Protein AF-B7PJ18-F1 (afdb_monomer_lite)

pLDDT: mean 77.32, std 16.15, range [34.56, 95.38]

Foldseek 3Di:
DVVLLQVLLAEELVVSLVVCLVVLVVVLVVVQVVQLVVLVVVVVDDPDDDDDDDVVVVVVVVVSSGGPDPQLSVQSSVLSSVLSSQSSVLSLQLWCNSYPVSVVVLVVCCVVCVPDDRPDRVNSNVVSVVVSVVSNVVSVVVSVVSNVVSVVCSVPDDDDCPDPVNVVVVVVVCQQVDFPDPVDPPPGHRNDDPVNCVVPDPVVVVVVVVVVVVVVVVCVVVVVVVVVPDDD

Organism: Ixodes scapularis (NCBI:txid6945)

Sequence (232 aa):
MLVAMAMSMWIPNTTATAIMTPIVLGVVDQMQESAIVVCRNGIQHPEVVSITANELDMSIRRDSLRGFPEEVVVGIKKVLLLAVAYATNIGGTGTMIGSGPNLILKGVFERQFPDARELTFTSWMLYNVPPMLLCVLLGWLYIQSLLLSVVASSFFLGSSVVGPSVPLLAAVILLFGIPKDPANLRESPSILTWDDVTFRMRWGVVLLISAGVAMADASEVWRLDIALFCPL

Secondary structure (DSSP, 8-state):
-HHHHHHHTTS-HHHHHHHHHHHHHHHHHHHHHHHHHHHHHHTT--SS------HHHHHHHHHHT--S-HHHHHHHHHHHHHHHHHHHHHHHHHSSSS-HHHHHHHHHHHHH-TTSPP--HHHHHHHHHHHHHHHHHHHHHHHHHHHHHHHHHHHH--S----THHHHHHHHHHHHHSBS-TT-TTTPPBSS-HHHHHHHS-HHHHHHHHHHHHHHHHHHHTTHHHHTT---

InterPro domains:
  IPR004680 Citrate transporter-like domain [PF03600] (1-218)

Radius of gyration: 25.84 Å; chains: 1; bounding box: 63×69×69 Å

Structure (mmCIF, N/CA/C/O backbone):
data_AF-B7PJ18-F1
#
_entry.id   AF-B7PJ18-F1
#
loop_
_atom_site.group_PDB
_atom_site.id
_atom_site.type_symbol
_atom_site.label_atom_id
_atom_site.label_alt_id
_atom_site.label_comp_id
_atom_site.label_asym_id
_atom_site.label_entity_id
_atom_site.label_seq_id
_atom_site.pdbx_PDB_ins_code
_atom_site.Cartn_x
_atom_site.Cartn_y
_atom_site.Cartn_z
_atom_site.occupancy
_atom_site.B_iso_or_equiv
_atom_site.auth_seq_id
_atom_site.auth_comp_id
_atom_site.auth_asym_id
_atom_site.auth_atom_id
_atom_site.pdbx_PDB_model_num
ATOM 1 N N . MET A 1 1 ? -7.265 6.072 -2.678 1.00 90.12 1 MET A N 1
ATOM 2 C CA . MET A 1 1 ? -6.305 5.184 -3.381 1.00 90.12 1 MET A CA 1
ATOM 3 C C . MET A 1 1 ? -5.909 5.704 -4.760 1.00 90.12 1 MET A C 1
ATOM 5 O O . MET A 1 1 ? -4.719 5.845 -4.986 1.00 90.12 1 MET A O 1
ATOM 9 N N . LEU A 1 2 ? -6.849 6.047 -5.653 1.00 92.81 2 LEU A N 1
ATOM 10 C CA . LEU A 1 2 ? -6.525 6.520 -7.015 1.00 92.81 2 LEU A CA 1
ATOM 11 C C . LEU A 1 2 ? -5.529 7.692 -7.052 1.00 92.81 2 LEU A C 1
ATOM 13 O O . LEU A 1 2 ? -4.556 7.642 -7.794 1.00 92.81 2 LEU A O 1
ATOM 17 N N . VAL A 1 3 ? -5.730 8.706 -6.205 1.00 92.94 3 VAL A N 1
ATOM 18 C CA . VAL A 1 3 ? -4.831 9.872 -6.128 1.00 92.94 3 VAL A CA 1
ATOM 19 C C . VAL A 1 3 ? -3.420 9.469 -5.681 1.00 92.94 3 VAL A C 1
ATOM 21 O O . VAL A 1 3 ? -2.440 9.887 -6.285 1.00 92.94 3 VAL A O 1
ATOM 24 N N . ALA A 1 4 ? -3.306 8.609 -4.663 1.00 94.38 4 ALA A N 1
ATOM 25 C CA . ALA A 1 4 ? -2.020 8.116 -4.169 1.00 94.38 4 ALA A CA 1
ATOM 26 C C . ALA A 1 4 ? -1.268 7.297 -5.234 1.00 94.38 4 ALA A C 1
ATOM 28 O O . ALA A 1 4 ? -0.072 7.496 -5.423 1.00 94.38 4 ALA A O 1
ATOM 29 N N . MET A 1 5 ? -1.977 6.444 -5.983 1.00 95.19 5 MET A N 1
ATOM 30 C CA . MET A 1 5 ? -1.416 5.717 -7.126 1.00 95.19 5 MET A CA 1
ATOM 31 C C . MET A 1 5 ? -0.916 6.680 -8.210 1.00 95.19 5 MET A C 1
ATOM 33 O O . MET A 1 5 ? 0.225 6.562 -8.646 1.00 95.19 5 MET A O 1
ATOM 37 N N . ALA A 1 6 ? -1.743 7.647 -8.620 1.00 93.69 6 ALA A N 1
ATOM 38 C CA . ALA A 1 6 ? -1.395 8.595 -9.677 1.00 93.69 6 ALA A CA 1
ATOM 39 C C . ALA A 1 6 ? -0.186 9.467 -9.303 1.00 93.69 6 ALA A C 1
ATOM 41 O O . ALA A 1 6 ? 0.680 9.697 -10.139 1.00 93.69 6 ALA A O 1
ATOM 42 N N . MET A 1 7 ? -0.082 9.903 -8.044 1.00 92.94 7 MET A N 1
ATOM 43 C CA . MET A 1 7 ? 1.087 10.648 -7.559 1.00 92.94 7 MET A CA 1
ATOM 44 C C . MET A 1 7 ? 2.357 9.788 -7.576 1.00 92.94 7 MET A C 1
ATOM 46 O O . MET A 1 7 ? 3.413 10.252 -8.005 1.00 92.94 7 MET A O 1
ATOM 50 N N . SER A 1 8 ? 2.251 8.518 -7.178 1.00 94.88 8 SER A N 1
ATOM 51 C CA . SER A 1 8 ? 3.391 7.593 -7.133 1.00 94.88 8 SER A CA 1
ATOM 52 C C . SER A 1 8 ? 3.888 7.136 -8.509 1.00 94.88 8 SER A C 1
ATOM 54 O O . SER A 1 8 ? 4.966 6.561 -8.616 1.00 94.88 8 SER A O 1
ATOM 56 N N . MET A 1 9 ? 3.142 7.414 -9.584 1.00 94.19 9 MET A N 1
ATOM 57 C CA . MET A 1 9 ? 3.639 7.232 -10.953 1.00 94.19 9 MET A CA 1
ATOM 58 C C . MET A 1 9 ? 4.741 8.237 -11.314 1.00 94.19 9 MET A C 1
ATOM 60 O O . MET A 1 9 ? 5.514 7.984 -12.232 1.00 94.19 9 MET A O 1
ATOM 64 N N . TRP A 1 10 ? 4.820 9.379 -10.634 1.00 91.94 10 TRP A N 1
ATOM 65 C CA . TRP A 1 10 ? 5.740 10.465 -11.001 1.00 91.94 10 TRP A CA 1
ATOM 66 C C . TRP A 1 10 ? 6.738 10.802 -9.899 1.00 91.94 10 TRP A C 1
ATOM 68 O O . TRP A 1 10 ? 7.731 11.481 -10.148 1.00 91.94 10 TRP A O 1
ATOM 78 N N . ILE A 1 11 ? 6.472 10.335 -8.683 1.00 93.12 11 ILE A N 1
ATOM 79 C CA . ILE A 1 11 ? 7.220 10.660 -7.476 1.00 93.12 11 ILE A CA 1
ATOM 80 C C . ILE A 1 11 ? 7.534 9.343 -6.745 1.00 93.12 11 ILE A C 1
ATOM 82 O O . ILE A 1 11 ? 6.682 8.456 -6.737 1.00 93.12 11 ILE A O 1
ATOM 86 N N . PRO A 1 12 ? 8.706 9.200 -6.095 1.00 92.44 12 PRO A N 1
ATOM 87 C CA . PRO A 1 12 ? 9.043 7.999 -5.334 1.00 92.44 12 PRO A CA 1
ATOM 88 C C . PRO A 1 12 ? 7.985 7.620 -4.286 1.00 92.44 12 PRO A C 1
ATOM 90 O O . PRO A 1 12 ? 7.480 8.487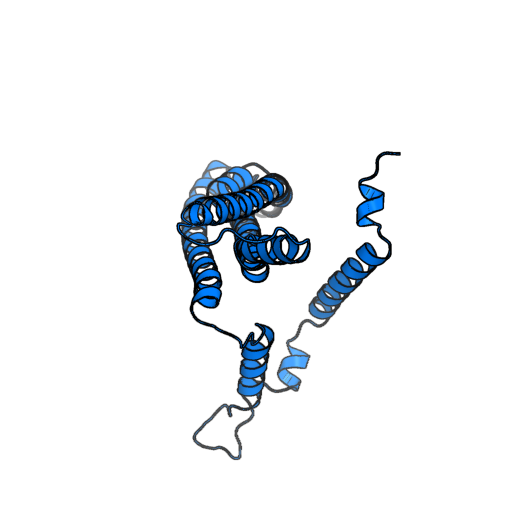 -3.566 1.00 92.44 12 PRO A O 1
ATOM 93 N N . ASN A 1 13 ? 7.722 6.317 -4.135 1.00 92.69 13 ASN A N 1
ATOM 94 C CA . ASN A 1 13 ? 6.684 5.774 -3.243 1.00 92.69 13 ASN A CA 1
ATOM 95 C C . ASN A 1 13 ? 6.751 6.318 -1.807 1.00 92.69 13 ASN A C 1
ATOM 97 O O . ASN A 1 13 ? 5.719 6.647 -1.220 1.00 92.69 13 ASN A O 1
ATOM 101 N N . THR A 1 14 ? 7.954 6.447 -1.239 1.00 91.75 14 THR A N 1
ATOM 102 C CA . THR A 1 14 ? 8.155 6.978 0.120 1.00 91.75 14 THR A CA 1
ATOM 103 C C . THR A 1 14 ? 7.688 8.429 0.229 1.00 91.75 14 THR A C 1
ATOM 105 O O . THR A 1 14 ? 6.964 8.776 1.158 1.00 91.75 14 THR A O 1
ATOM 108 N N . THR A 1 15 ? 8.030 9.263 -0.754 1.00 92.81 15 THR A N 1
ATOM 109 C CA . THR A 1 15 ? 7.628 10.674 -0.809 1.00 92.81 15 THR A CA 1
ATOM 110 C C . THR A 1 15 ? 6.127 10.811 -1.048 1.00 92.81 15 THR A C 1
ATOM 112 O O . THR A 1 15 ? 5.463 11.575 -0.351 1.00 92.81 15 THR A O 1
ATOM 115 N N . ALA A 1 16 ? 5.562 10.032 -1.978 1.00 93.38 16 ALA A N 1
ATOM 116 C CA . ALA A 1 16 ? 4.121 10.022 -2.227 1.00 93.38 16 ALA A CA 1
ATOM 117 C C . ALA A 1 16 ? 3.333 9.610 -0.971 1.00 93.38 16 ALA A C 1
ATOM 119 O O . ALA A 1 16 ? 2.312 10.215 -0.649 1.00 93.38 16 ALA A O 1
ATOM 120 N N . THR A 1 17 ? 3.838 8.625 -0.223 1.00 93.31 17 THR A N 1
ATOM 121 C CA . THR A 1 17 ? 3.237 8.185 1.044 1.00 93.31 17 THR A CA 1
ATOM 122 C C . THR A 1 17 ? 3.330 9.286 2.097 1.00 93.31 17 THR A C 1
ATOM 124 O O . THR A 1 17 ? 2.314 9.629 2.689 1.00 93.31 17 THR A O 1
ATOM 127 N N . ALA A 1 18 ? 4.501 9.907 2.275 1.00 93.62 18 ALA A N 1
ATOM 128 C CA . ALA A 1 18 ? 4.699 10.991 3.239 1.00 93.62 18 ALA A CA 1
ATOM 129 C C . ALA A 1 18 ? 3.778 12.198 2.986 1.00 93.62 18 ALA A C 1
ATOM 131 O O . ALA A 1 18 ? 3.247 12.763 3.938 1.00 93.62 18 ALA A O 1
ATOM 132 N N . ILE A 1 19 ? 3.536 12.555 1.719 1.00 95.12 19 ILE A N 1
ATOM 133 C CA . ILE A 1 19 ? 2.611 13.637 1.335 1.00 95.12 19 ILE A CA 1
ATOM 134 C C . ILE A 1 19 ? 1.151 13.260 1.630 1.00 95.12 19 ILE A C 1
ATOM 136 O O . ILE A 1 19 ? 0.354 14.108 2.029 1.00 95.12 19 ILE A O 1
ATOM 140 N N . MET A 1 20 ? 0.784 11.991 1.446 1.00 94.12 20 MET A N 1
ATOM 141 C CA . MET A 1 20 ? -0.589 11.515 1.639 1.00 94.12 20 MET A CA 1
ATOM 142 C C . MET A 1 20 ? -0.937 11.249 3.109 1.00 94.12 20 MET A C 1
ATOM 144 O O . MET A 1 20 ? -2.101 11.375 3.485 1.00 94.12 20 MET A O 1
ATOM 148 N N . THR A 1 21 ? 0.042 10.914 3.954 1.00 91.56 21 THR A N 1
ATOM 149 C CA . THR A 1 21 ? -0.158 10.657 5.389 1.00 91.56 21 THR A CA 1
ATOM 150 C C . THR A 1 21 ? -0.895 11.788 6.121 1.00 91.56 21 THR A C 1
ATOM 152 O O . THR A 1 21 ? -1.929 11.488 6.714 1.00 91.56 21 THR A O 1
ATOM 155 N N . PRO A 1 22 ? -0.469 13.069 6.084 1.00 92.44 22 PRO A N 1
ATOM 156 C CA . PRO A 1 22 ? -1.174 14.137 6.800 1.00 92.44 22 PRO A CA 1
ATOM 157 C C . PRO A 1 22 ? -2.603 14.350 6.285 1.00 92.44 22 PRO A C 1
ATOM 159 O O . PRO A 1 22 ? -3.488 14.674 7.069 1.00 92.44 22 PRO A O 1
ATOM 162 N N . ILE A 1 23 ? -2.857 14.104 4.995 1.00 92.44 23 ILE A N 1
ATOM 163 C CA . ILE A 1 23 ? -4.209 14.170 4.421 1.00 92.44 23 ILE A CA 1
ATOM 164 C C . ILE A 1 23 ? -5.089 13.073 5.026 1.00 92.44 23 ILE A C 1
ATOM 166 O O . ILE A 1 23 ? -6.218 13.339 5.425 1.00 92.44 23 ILE A O 1
ATOM 170 N N . VAL A 1 24 ? -4.571 11.846 5.135 1.00 91.75 24 VAL A N 1
ATOM 171 C CA . VAL A 1 24 ? -5.294 10.745 5.788 1.00 91.75 24 VAL A CA 1
ATOM 172 C C . VAL A 1 24 ? -5.576 11.060 7.252 1.00 91.75 24 VAL A C 1
ATOM 174 O O . VAL A 1 24 ? -6.692 10.823 7.706 1.00 91.75 24 VAL A O 1
ATOM 177 N N . LEU A 1 25 ? -4.594 11.603 7.976 1.00 88.19 25 LEU A N 1
ATOM 178 C CA . LEU A 1 25 ? -4.777 11.999 9.372 1.00 88.19 25 LEU A CA 1
ATOM 179 C C . LEU A 1 25 ? -5.877 13.058 9.502 1.00 88.19 25 LEU A C 1
ATOM 181 O O . LEU A 1 25 ? -6.813 12.851 10.264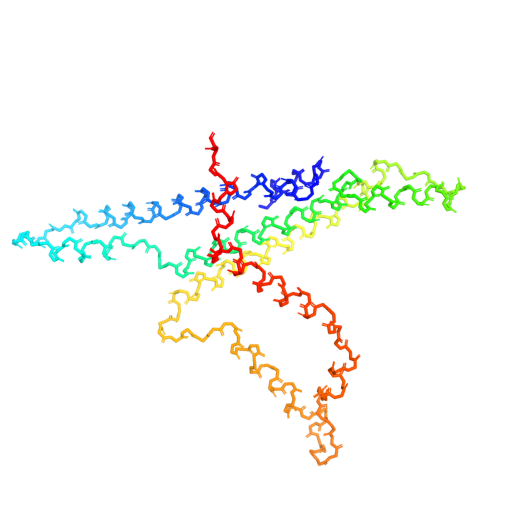 1.00 88.19 25 LEU A O 1
ATOM 185 N N . GLY A 1 26 ? -5.843 14.105 8.673 1.00 87.19 26 GLY A N 1
ATOM 186 C CA . GLY A 1 26 ? -6.880 15.138 8.673 1.00 87.19 26 GLY A CA 1
ATOM 187 C C . GLY A 1 26 ? -8.277 14.604 8.340 1.00 87.19 26 GLY A C 1
ATOM 188 O O . GLY A 1 26 ? -9.255 15.028 8.948 1.00 87.19 26 GLY A O 1
ATOM 189 N N . VAL A 1 27 ? -8.392 13.637 7.422 1.00 87.94 27 VAL A N 1
ATOM 190 C CA . VAL A 1 27 ? -9.680 12.987 7.110 1.00 87.94 27 VAL A CA 1
ATOM 191 C C . VAL A 1 27 ? -10.206 12.188 8.303 1.00 87.94 27 VAL A C 1
ATOM 193 O O . VAL A 1 27 ? -11.402 12.237 8.587 1.00 87.94 27 VAL A O 1
ATOM 196 N N . VAL A 1 28 ? -9.338 11.459 9.009 1.00 85.69 28 VAL A N 1
ATOM 197 C CA . VAL A 1 28 ? -9.727 10.709 10.215 1.00 85.69 28 VAL A CA 1
ATOM 198 C C . VAL A 1 28 ? -10.182 11.665 11.319 1.00 85.69 28 VAL A C 1
ATOM 200 O O . VAL A 1 28 ? -11.230 11.429 11.922 1.00 85.69 28 VAL A O 1
ATOM 203 N N . ASP A 1 29 ? -9.458 12.763 11.528 1.00 82.19 29 ASP A N 1
ATOM 204 C CA . ASP A 1 29 ? -9.804 13.768 12.537 1.00 82.19 29 ASP A CA 1
ATOM 205 C C . ASP A 1 29 ? -11.161 14.426 12.217 1.00 82.19 29 ASP A C 1
ATOM 207 O O . ASP A 1 29 ? -12.039 14.516 13.079 1.00 82.19 29 ASP A O 1
ATOM 211 N N . GLN A 1 30 ? -11.411 14.773 10.948 1.00 81.75 30 GLN A N 1
ATOM 212 C CA . GLN A 1 30 ? -12.705 15.307 10.499 1.00 81.75 30 GLN A CA 1
ATOM 213 C C . GLN A 1 30 ? -13.866 14.319 10.678 1.00 81.75 30 GLN A C 1
ATOM 215 O O . GLN A 1 30 ? -14.992 14.729 10.985 1.00 81.75 30 GLN A O 1
ATOM 220 N N . MET A 1 31 ? -13.623 13.017 10.493 1.00 74.81 31 MET A N 1
ATOM 221 C CA . MET A 1 31 ? -14.636 11.988 10.752 1.00 74.81 31 MET A CA 1
ATOM 222 C C . MET A 1 31 ? -15.023 11.941 12.235 1.00 74.81 31 MET A C 1
ATOM 224 O O . MET A 1 31 ? -16.204 11.760 12.546 1.00 74.81 31 MET A O 1
ATOM 228 N N . GLN A 1 32 ? -14.068 12.144 13.148 1.00 72.81 32 GLN A N 1
ATOM 229 C CA . GLN A 1 32 ? -14.356 12.215 14.583 1.00 72.81 32 GLN A CA 1
ATOM 230 C C . GLN A 1 32 ? -15.142 13.475 14.943 1.00 72.81 32 GLN A C 1
ATOM 232 O O . GLN A 1 32 ? -16.149 13.379 15.647 1.00 72.81 32 GLN A O 1
ATOM 237 N N . GLU A 1 33 ? -14.737 14.638 14.430 1.00 72.31 33 GLU A N 1
ATOM 238 C CA . GLU A 1 33 ? -15.457 15.895 14.671 1.00 72.31 33 GLU A CA 1
ATOM 239 C C . GLU A 1 33 ? -16.903 15.826 14.168 1.00 72.31 33 GLU A C 1
ATOM 241 O O . GLU A 1 33 ? -17.836 16.205 14.881 1.00 72.31 33 GLU A O 1
ATOM 246 N N . SER A 1 34 ? -17.107 15.267 12.973 1.00 66.50 34 SER A N 1
ATOM 247 C CA . SER A 1 34 ? -18.439 15.093 12.386 1.00 66.50 34 SER A CA 1
ATOM 248 C C . SER A 1 34 ? -19.322 14.173 13.234 1.00 66.50 34 SER A C 1
ATOM 250 O O . SER A 1 34 ? -20.503 14.464 13.433 1.00 66.50 34 SER A O 1
ATOM 252 N N . ALA A 1 35 ? -18.756 13.096 13.790 1.00 64.44 35 ALA A N 1
ATOM 253 C CA . ALA A 1 35 ? -19.478 12.203 14.694 1.00 64.44 35 ALA A CA 1
ATOM 254 C C . ALA A 1 35 ? -19.919 12.926 15.981 1.00 64.44 35 ALA A C 1
ATOM 256 O O . ALA A 1 35 ? -21.062 12.781 16.414 1.00 64.44 35 ALA A O 1
ATOM 257 N N . ILE A 1 36 ? -19.047 13.761 16.555 1.00 60.31 36 ILE A N 1
ATOM 258 C CA . ILE A 1 36 ? -19.340 14.530 17.774 1.00 60.31 36 ILE A CA 1
ATOM 259 C C . ILE A 1 36 ? -20.447 15.566 17.521 1.00 60.31 36 ILE A C 1
ATOM 261 O O . ILE A 1 36 ? -21.347 15.717 18.351 1.00 60.31 36 ILE A O 1
ATOM 265 N N . VAL A 1 37 ? -20.425 16.262 16.378 1.00 63.88 37 VAL A N 1
ATOM 266 C CA . VAL A 1 37 ? -21.459 17.249 16.009 1.00 63.88 37 VAL A CA 1
ATOM 267 C C . VAL A 1 37 ? -22.832 16.590 15.843 1.00 63.88 37 VAL A C 1
ATOM 269 O O . VAL A 1 37 ? -23.825 17.131 16.333 1.00 63.88 37 VAL A O 1
ATOM 272 N N . VAL A 1 38 ? -22.902 15.413 15.212 1.00 63.69 38 VAL A N 1
ATOM 273 C CA . VAL A 1 38 ? -24.159 14.657 15.068 1.00 63.69 38 VAL A CA 1
ATOM 274 C C . VAL A 1 38 ? -24.701 14.218 16.432 1.00 63.69 38 VAL A C 1
ATOM 276 O O . VAL A 1 38 ? -25.874 14.467 16.715 1.00 63.69 38 VAL A O 1
ATOM 279 N N . CYS A 1 39 ? -23.863 13.655 17.312 1.00 59.47 39 CYS A N 1
ATOM 280 C CA . CYS A 1 39 ? -24.269 13.299 18.679 1.00 59.47 39 CYS A CA 1
ATOM 281 C C . CYS A 1 39 ? -24.755 14.525 19.469 1.00 59.47 39 CYS A C 1
ATOM 283 O O . CYS A 1 39 ? -25.785 14.470 20.139 1.00 59.47 39 CYS A O 1
ATOM 285 N N . ARG A 1 40 ? -24.059 15.663 19.352 1.00 56.81 40 ARG A N 1
ATOM 286 C CA . ARG A 1 40 ? -24.429 16.917 20.025 1.00 56.81 40 ARG A CA 1
ATOM 287 C C . ARG A 1 40 ? -25.778 17.464 19.551 1.00 56.81 40 ARG A C 1
ATOM 289 O O . ARG A 1 40 ? -26.565 17.912 20.384 1.00 56.81 40 ARG A O 1
ATOM 296 N N . ASN A 1 41 ? -26.043 17.431 18.246 1.00 59.28 41 ASN A N 1
ATOM 297 C CA . ASN A 1 41 ? -27.302 17.916 17.674 1.00 59.28 41 ASN A CA 1
ATOM 298 C C . ASN A 1 41 ? -28.467 16.945 17.929 1.00 59.28 41 ASN A C 1
ATOM 300 O O . ASN A 1 41 ? -29.588 17.397 18.136 1.00 59.28 41 ASN A O 1
ATOM 304 N N . GLY A 1 42 ? -28.212 15.633 18.008 1.00 53.66 42 GLY A N 1
ATOM 305 C CA . GLY A 1 42 ? -29.215 14.636 18.406 1.00 53.66 42 GLY A CA 1
ATOM 306 C C . GLY A 1 42 ? -29.716 14.797 19.850 1.00 53.66 42 GLY A C 1
ATOM 307 O O . GLY A 1 42 ? -30.859 14.464 20.142 1.00 53.66 42 GLY A O 1
ATOM 308 N N . ILE A 1 43 ? -28.902 15.375 20.743 1.00 52.44 43 ILE A N 1
ATOM 309 C CA . ILE A 1 43 ? -29.271 15.655 22.145 1.00 52.44 43 ILE A CA 1
ATOM 310 C C . ILE A 1 43 ? -30.146 16.923 22.284 1.00 52.44 43 ILE A C 1
ATOM 312 O O . ILE A 1 43 ? -30.727 17.152 23.342 1.00 52.44 43 ILE A O 1
ATOM 316 N N . GLN A 1 44 ? -30.310 17.749 21.240 1.00 47.78 44 GLN A N 1
ATOM 317 C CA . GLN A 1 44 ? -31.150 18.960 21.310 1.00 47.78 44 GLN A CA 1
ATOM 318 C C . GLN A 1 44 ? -32.670 18.700 21.304 1.00 47.78 44 GLN A C 1
ATOM 320 O O . GLN A 1 44 ? -33.433 19.654 21.445 1.00 47.78 44 GLN A O 1
ATOM 325 N N . HIS A 1 45 ? -33.124 17.442 21.269 1.00 38.75 45 HIS A N 1
ATOM 326 C CA . HIS A 1 45 ? -34.481 17.082 21.693 1.00 38.75 45 HIS A CA 1
ATOM 327 C C . HIS A 1 45 ? -34.502 16.527 23.132 1.00 38.75 45 HIS A C 1
ATOM 329 O O . HIS A 1 45 ? -34.480 15.310 23.312 1.00 38.75 45 HIS A O 1
ATOM 335 N N . PRO A 1 46 ? -34.627 17.385 24.162 1.00 38.88 46 PRO A N 1
ATOM 336 C CA . PRO A 1 46 ? -35.202 16.973 25.429 1.00 38.88 46 PRO A CA 1
ATOM 337 C C . PRO A 1 46 ? -36.389 17.885 25.763 1.00 38.88 46 PRO A C 1
ATOM 339 O O . PRO A 1 46 ? -36.236 18.970 26.323 1.00 38.88 46 PRO A O 1
ATOM 342 N N . GLU A 1 47 ? -37.600 17.422 25.465 1.00 34.56 47 GLU A N 1
ATOM 343 C CA . GLU A 1 47 ? -38.665 17.621 26.441 1.00 34.56 47 GLU A CA 1
ATOM 344 C C . GLU A 1 47 ? -38.331 16.647 27.583 1.00 34.56 47 GLU A C 1
ATOM 346 O O . GLU A 1 47 ? -38.109 15.465 27.335 1.00 34.56 47 GLU A O 1
ATOM 351 N N . VAL A 1 48 ? -38.251 17.156 28.816 1.00 43.03 48 VAL A N 1
ATOM 352 C CA . VAL A 1 48 ? -37.887 16.438 30.055 1.00 43.03 48 VAL A CA 1
ATOM 353 C C . VAL A 1 48 ? -36.372 16.279 30.297 1.00 43.03 48 VAL A C 1
ATOM 355 O O . VAL A 1 48 ? -35.729 15.341 29.852 1.00 43.03 48 VAL A O 1
ATOM 358 N N . VAL A 1 49 ? -35.783 17.238 31.016 1.00 37.00 49 VAL A N 1
ATOM 359 C CA . VAL A 1 49 ? -35.213 17.099 32.378 1.00 37.00 49 VAL A CA 1
ATOM 360 C C . VAL A 1 49 ? -34.470 18.409 32.666 1.00 37.00 49 VAL A C 1
ATOM 362 O O . VAL A 1 49 ? -33.282 18.584 32.412 1.00 37.00 49 VAL A O 1
ATOM 365 N N . SER A 1 50 ? -35.208 19.373 33.205 1.00 42.09 50 SER A N 1
ATOM 366 C CA . SER A 1 50 ? -34.650 20.317 34.166 1.00 42.09 50 SER A CA 1
ATOM 367 C C . SER A 1 50 ? -34.368 19.544 35.453 1.00 42.09 50 SER A C 1
ATOM 369 O O . SER A 1 50 ? -35.290 18.878 35.917 1.00 42.09 50 SER A O 1
ATOM 371 N N . ILE A 1 51 ? -33.153 19.630 36.010 1.00 42.16 51 ILE A N 1
ATOM 372 C CA . ILE A 1 51 ? -32.832 19.768 37.451 1.00 42.16 51 ILE A CA 1
ATOM 373 C C . ILE A 1 51 ? -31.317 19.524 37.663 1.00 42.16 51 ILE A C 1
ATOM 375 O O . ILE A 1 51 ? -30.777 18.487 37.302 1.00 42.16 51 ILE A O 1
ATOM 379 N N . THR A 1 52 ? -30.670 20.522 38.283 1.00 36.56 52 THR A N 1
ATOM 380 C CA . THR A 1 52 ? -29.327 20.551 38.911 1.00 36.56 52 THR A CA 1
ATOM 381 C C . THR A 1 52 ? -28.095 20.268 38.045 1.00 36.56 52 THR A C 1
ATOM 383 O O . THR A 1 52 ? -27.682 19.131 37.849 1.00 36.56 52 THR A O 1
ATOM 386 N N . ALA A 1 53 ? -27.423 21.351 37.646 1.00 43.34 53 ALA A N 1
ATOM 387 C CA . ALA A 1 53 ? -26.043 21.330 37.179 1.00 43.34 53 ALA A CA 1
ATOM 388 C C . ALA A 1 53 ? -25.102 20.922 38.327 1.00 43.34 53 ALA A C 1
ATOM 390 O O . ALA A 1 53 ? -24.935 21.671 39.287 1.00 43.34 53 ALA A O 1
ATOM 391 N N . ASN A 1 54 ? -24.484 19.748 38.208 1.00 44.50 54 ASN A N 1
ATOM 392 C CA . ASN A 1 54 ? -23.364 19.310 39.038 1.00 44.50 54 ASN A CA 1
ATOM 393 C C . ASN A 1 54 ? -22.187 18.948 38.117 1.00 44.50 54 ASN A C 1
ATOM 395 O O . ASN A 1 54 ? -22.406 18.481 37.001 1.00 44.50 54 ASN A O 1
ATOM 399 N N . GLU A 1 55 ? -20.942 19.116 38.573 1.00 47.53 55 GLU A N 1
ATOM 400 C CA . GLU A 1 55 ? -19.715 18.765 37.820 1.00 47.53 55 GLU A CA 1
ATOM 401 C C . GLU A 1 55 ? -19.711 17.308 37.311 1.00 47.53 55 GLU A C 1
ATOM 403 O O . GLU A 1 55 ? -19.116 17.002 36.275 1.00 47.53 55 GLU A O 1
ATOM 408 N N . LEU A 1 56 ? -20.449 16.429 37.997 1.00 49.81 56 LEU A N 1
ATOM 409 C CA . LEU A 1 56 ? -20.693 15.035 37.625 1.00 49.81 56 LEU A CA 1
ATOM 410 C C . LEU A 1 56 ? -21.481 14.885 36.308 1.00 49.81 56 LEU A C 1
ATOM 412 O O . LEU A 1 56 ? -21.246 13.953 35.547 1.00 49.81 56 LEU A O 1
ATOM 416 N N . ASP A 1 57 ?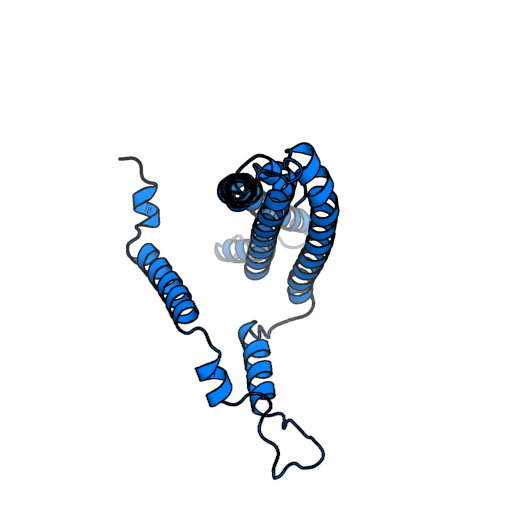 -22.386 15.816 36.002 1.00 48.50 57 ASP A N 1
ATOM 417 C CA . ASP A 1 57 ? -23.153 15.812 34.750 1.00 48.50 57 ASP A CA 1
ATOM 418 C C . ASP A 1 57 ? -22.262 16.216 33.560 1.00 48.50 57 ASP A C 1
ATOM 420 O O . ASP A 1 57 ? -22.476 15.808 32.419 1.00 48.50 57 ASP A O 1
ATOM 424 N N . MET A 1 58 ? -21.177 16.955 33.825 1.00 50.25 58 MET A N 1
ATOM 425 C CA . MET A 1 58 ? -20.213 17.362 32.805 1.00 50.25 58 MET A CA 1
ATOM 426 C C . MET A 1 58 ? -19.236 16.242 32.427 1.00 50.25 58 MET A C 1
ATOM 428 O O . MET A 1 58 ? -18.839 16.178 31.265 1.00 50.25 58 MET A O 1
ATOM 432 N N . SER A 1 59 ? -18.860 15.346 33.349 1.00 47.66 59 SER A N 1
ATOM 433 C CA . SER A 1 59 ? -18.090 14.135 33.010 1.00 47.66 59 SER A CA 1
ATOM 434 C C . SER A 1 59 ? -18.951 13.105 32.274 1.00 47.66 59 SER A C 1
ATOM 436 O O . SER A 1 59 ? -18.500 12.568 31.265 1.00 47.66 59 SER A O 1
ATOM 438 N N . ILE A 1 60 ? -20.209 12.916 32.691 1.00 51.12 60 ILE A N 1
ATOM 439 C CA . ILE A 1 60 ? -21.177 12.032 32.016 1.00 51.12 60 ILE A CA 1
ATOM 440 C C . ILE A 1 60 ? -21.485 12.544 30.603 1.00 51.12 60 ILE A C 1
ATOM 442 O O . ILE A 1 60 ? -21.427 11.786 29.638 1.00 51.12 60 ILE A O 1
ATOM 446 N N . ARG A 1 61 ? -21.722 13.851 30.433 1.00 48.47 61 ARG A N 1
ATOM 447 C CA . ARG A 1 61 ? -21.933 14.460 29.111 1.00 48.47 61 ARG A CA 1
ATOM 448 C C . ARG A 1 61 ? -20.681 14.383 28.225 1.00 48.47 61 ARG A C 1
ATOM 450 O O . ARG A 1 61 ? -20.824 14.285 27.011 1.00 48.47 61 ARG A O 1
ATOM 457 N N . ARG A 1 62 ? -19.473 14.385 28.806 1.00 48.88 62 ARG A N 1
ATOM 458 C CA . ARG A 1 62 ? -18.196 14.187 28.089 1.00 48.88 62 ARG A CA 1
ATOM 459 C C . ARG A 1 62 ? -18.019 12.741 27.617 1.00 48.88 62 ARG A C 1
ATOM 461 O O . ARG A 1 62 ? -17.489 12.547 26.530 1.00 48.88 62 ARG A O 1
ATOM 468 N N . ASP A 1 63 ? -18.510 11.760 28.376 1.00 47.12 63 ASP A N 1
ATOM 469 C CA . ASP A 1 63 ? -18.547 10.349 27.968 1.00 47.12 63 ASP A CA 1
ATOM 470 C C . ASP A 1 63 ? -19.623 10.069 26.906 1.00 47.12 63 ASP A C 1
ATOM 472 O O . ASP A 1 63 ? -19.350 9.346 25.951 1.00 47.12 63 ASP A O 1
ATOM 476 N N . SER A 1 64 ? -20.791 10.715 26.986 1.00 47.78 64 SER A N 1
ATOM 477 C CA . SER A 1 64 ? -21.860 10.609 25.974 1.00 47.78 64 SER A CA 1
ATOM 478 C C . SER A 1 64 ? -21.577 11.383 24.675 1.00 47.78 64 SER A C 1
ATOM 480 O O . SER A 1 64 ? -22.181 11.102 23.643 1.00 47.78 64 SER A O 1
ATOM 482 N N . LEU A 1 65 ? -20.675 12.373 24.711 1.00 52.56 65 LEU A N 1
ATOM 483 C CA . LEU A 1 65 ? -20.178 13.109 23.537 1.00 52.56 65 LEU A CA 1
ATOM 484 C C . LEU A 1 65 ? -18.966 12.439 22.877 1.00 52.56 65 LEU A C 1
ATOM 486 O O . LEU A 1 65 ? -18.449 12.974 21.895 1.00 52.56 65 LEU A O 1
ATOM 490 N N . ARG A 1 66 ? -18.493 11.293 23.384 1.00 54.22 66 ARG A N 1
ATOM 491 C CA . ARG A 1 66 ? -17.479 10.513 22.669 1.00 54.22 66 ARG A CA 1
ATOM 492 C C . ARG A 1 66 ? -18.120 10.021 21.369 1.00 54.22 66 ARG A C 1
ATOM 494 O O . ARG A 1 66 ? -19.179 9.407 21.400 1.00 54.22 66 ARG A O 1
ATOM 501 N N . GLY A 1 67 ? -17.514 10.372 20.233 1.00 60.44 67 GLY A N 1
ATOM 502 C CA . GLY A 1 67 ? -17.912 9.900 18.905 1.00 60.44 67 GLY A CA 1
ATOM 503 C C . GLY A 1 67 ? -17.732 8.382 18.763 1.00 60.44 67 GLY A C 1
ATOM 504 O O . GLY A 1 67 ? -17.909 7.630 19.715 1.00 60.44 67 GLY A O 1
ATOM 505 N N . PHE A 1 68 ? -17.362 7.899 17.574 1.00 63.38 68 PHE A N 1
ATOM 506 C CA . PHE A 1 68 ? -17.026 6.479 17.392 1.00 63.38 68 PHE A CA 1
ATOM 507 C C . PHE A 1 68 ? -16.074 5.972 18.496 1.00 63.38 68 PHE A C 1
ATOM 509 O O . PHE A 1 68 ? -15.169 6.717 18.889 1.00 63.38 68 PHE A O 1
ATOM 516 N N . PRO A 1 69 ? -16.241 4.726 18.987 1.00 69.94 69 PRO A N 1
ATOM 517 C CA . PRO A 1 69 ? -15.330 4.158 19.975 1.00 69.94 69 PRO A CA 1
ATOM 518 C C . PRO A 1 69 ?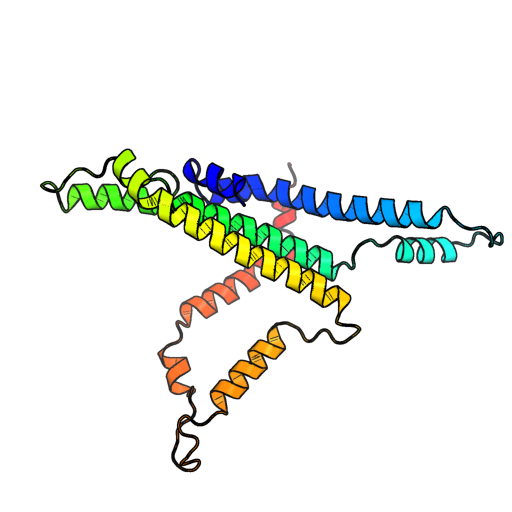 -13.888 4.238 19.464 1.00 69.94 69 PRO A C 1
ATOM 520 O O . PRO A 1 69 ? -13.624 4.023 18.278 1.00 69.94 69 PRO A O 1
ATOM 523 N N . GLU A 1 70 ? -12.955 4.561 20.359 1.00 72.94 70 GLU A N 1
ATOM 524 C CA . GLU A 1 70 ? -11.553 4.845 20.022 1.00 72.94 70 GLU A CA 1
ATOM 525 C C . GLU A 1 70 ? -10.908 3.705 19.215 1.00 72.94 70 GLU A C 1
ATOM 527 O O . GLU A 1 70 ? -10.196 3.943 18.240 1.00 72.94 70 GLU A O 1
ATOM 532 N N . GLU A 1 71 ? -11.261 2.459 19.535 1.00 74.25 71 GLU A N 1
ATOM 533 C CA . GLU A 1 71 ? -10.821 1.258 18.819 1.00 74.25 71 GLU A CA 1
ATOM 534 C C . GLU A 1 71 ? -11.206 1.265 17.329 1.00 74.25 71 GLU A C 1
ATOM 536 O O . GLU A 1 71 ? -10.405 0.877 16.473 1.00 74.25 71 GLU A O 1
ATOM 541 N N . VAL A 1 72 ? -12.405 1.755 16.998 1.00 77.94 72 VAL A N 1
ATOM 542 C CA . VAL A 1 72 ? -12.897 1.846 15.615 1.00 77.94 72 VAL A CA 1
ATOM 543 C C . VAL A 1 72 ? -12.167 2.941 14.859 1.00 77.94 72 VAL A C 1
ATOM 545 O O . VAL A 1 72 ? -11.756 2.723 13.720 1.00 77.94 72 VAL A O 1
ATOM 548 N N . VAL A 1 73 ? -11.938 4.091 15.491 1.00 80.38 73 VAL A N 1
ATOM 549 C CA . VAL A 1 73 ? -11.179 5.193 14.881 1.00 80.38 73 VAL A CA 1
ATOM 550 C C . VAL A 1 73 ? -9.750 4.749 14.579 1.00 80.38 73 VAL A C 1
ATOM 552 O O . VAL A 1 73 ? -9.254 4.947 13.468 1.00 80.38 73 VAL A O 1
ATOM 555 N N . VAL A 1 74 ? -9.100 4.081 15.535 1.00 81.56 74 VAL A N 1
ATOM 556 C CA . VAL A 1 74 ? -7.758 3.519 15.353 1.00 81.56 74 VAL A CA 1
ATOM 557 C C . VAL A 1 74 ? -7.755 2.465 14.239 1.00 81.56 74 VAL A C 1
ATOM 559 O O . VAL A 1 74 ? -6.829 2.442 13.423 1.00 81.56 74 VAL A O 1
ATOM 562 N N . GLY A 1 75 ? -8.787 1.622 14.158 1.00 83.88 75 GLY A N 1
ATOM 563 C CA . GLY A 1 75 ? -8.967 0.656 13.072 1.00 83.88 75 GLY A CA 1
ATOM 564 C C . GLY A 1 75 ? -9.087 1.320 11.697 1.00 83.88 75 GLY A C 1
ATOM 565 O O . GLY A 1 75 ? -8.347 0.966 10.777 1.00 83.88 75 GLY A O 1
ATOM 566 N N . ILE A 1 76 ? -9.949 2.330 11.565 1.00 85.62 76 ILE A N 1
ATOM 567 C CA . ILE A 1 76 ? -10.142 3.098 10.325 1.00 85.62 76 ILE A CA 1
ATOM 568 C C . ILE A 1 76 ? -8.839 3.795 9.919 1.00 85.62 76 ILE A C 1
ATOM 570 O O . ILE A 1 76 ? -8.418 3.683 8.766 1.00 85.62 76 ILE A O 1
ATOM 574 N N . LYS A 1 77 ? -8.147 4.440 10.866 1.00 88.25 77 LYS A N 1
ATOM 575 C CA . LYS A 1 77 ? -6.843 5.079 10.636 1.00 88.25 77 LYS A CA 1
ATOM 576 C C . LYS A 1 77 ? -5.820 4.089 10.083 1.00 88.25 77 LYS A C 1
ATOM 578 O O . LYS A 1 77 ? -5.177 4.376 9.073 1.00 88.25 77 LYS A O 1
ATOM 583 N N . LYS A 1 78 ? -5.694 2.908 10.699 1.00 88.81 78 LYS A N 1
ATOM 584 C CA . LYS A 1 78 ? -4.794 1.839 10.233 1.00 88.81 78 LYS A CA 1
ATOM 585 C C . LYS A 1 78 ? -5.137 1.399 8.810 1.00 88.81 78 LYS A C 1
ATOM 587 O O . LYS A 1 78 ? -4.239 1.324 7.975 1.00 88.81 78 LYS A O 1
ATOM 592 N N . VAL A 1 79 ? -6.416 1.154 8.515 1.00 91.06 79 VAL A N 1
ATOM 593 C CA . VAL A 1 79 ? -6.867 0.723 7.180 1.00 91.06 79 VAL A CA 1
ATOM 594 C C . VAL A 1 79 ? -6.606 1.799 6.123 1.00 91.06 79 VAL A C 1
ATOM 596 O O . VAL A 1 79 ? -6.119 1.473 5.044 1.00 91.06 79 VAL A O 1
ATOM 599 N N . LEU A 1 80 ? -6.861 3.077 6.418 1.00 90.69 80 LEU A N 1
ATOM 600 C CA . LEU A 1 80 ? -6.619 4.177 5.477 1.00 90.69 80 LEU A CA 1
ATOM 601 C C . LEU A 1 80 ? -5.126 4.402 5.202 1.00 90.69 80 LEU A C 1
ATOM 603 O O . LEU A 1 80 ? -4.739 4.583 4.045 1.00 90.69 80 LEU A O 1
ATOM 607 N N . LEU A 1 81 ? -4.276 4.339 6.232 1.00 92.44 81 LEU A N 1
ATOM 608 C CA . LEU A 1 81 ? -2.820 4.410 6.061 1.00 92.44 81 LEU A CA 1
ATOM 609 C C . LEU A 1 81 ? -2.297 3.217 5.249 1.00 92.44 81 LEU A C 1
ATOM 611 O O . LEU A 1 81 ? -1.479 3.392 4.344 1.00 92.44 81 LEU A O 1
ATOM 615 N N . LEU A 1 82 ? -2.828 2.018 5.505 1.00 93.19 82 LEU A N 1
ATOM 616 C CA . LEU A 1 82 ? -2.510 0.816 4.736 1.00 93.19 82 LEU A CA 1
ATOM 617 C C . LEU A 1 82 ? -2.947 0.955 3.268 1.00 93.19 82 LEU A C 1
ATOM 619 O O . LEU A 1 82 ? -2.195 0.601 2.361 1.00 93.19 82 LEU A O 1
ATOM 623 N N . ALA A 1 83 ? -4.126 1.530 3.019 1.00 94.06 83 ALA A N 1
ATOM 624 C CA . ALA A 1 83 ? -4.636 1.794 1.676 1.00 94.06 83 ALA A CA 1
ATOM 625 C C . ALA A 1 83 ? -3.721 2.735 0.882 1.00 94.06 83 ALA A C 1
ATOM 627 O O . ALA A 1 83 ? -3.486 2.512 -0.308 1.00 94.06 83 ALA A O 1
ATOM 628 N N . VAL A 1 84 ? -3.192 3.780 1.529 1.00 94.94 84 VAL A N 1
ATOM 629 C CA . VAL A 1 84 ? -2.217 4.688 0.912 1.00 94.94 84 VAL A CA 1
ATOM 630 C C . VAL A 1 84 ? -0.915 3.957 0.605 1.00 94.94 84 VAL A C 1
ATOM 632 O O . VAL A 1 84 ? -0.461 4.035 -0.534 1.00 94.94 84 VAL A O 1
ATOM 635 N N . ALA A 1 85 ? -0.361 3.205 1.559 1.00 93.94 85 ALA A N 1
ATOM 636 C CA . ALA A 1 85 ? 0.892 2.472 1.369 1.00 93.94 85 ALA A CA 1
ATOM 637 C C . ALA A 1 85 ? 0.818 1.445 0.222 1.00 93.94 85 ALA A C 1
ATOM 639 O O . ALA A 1 85 ? 1.752 1.316 -0.571 1.00 93.94 85 ALA A O 1
ATOM 640 N N . TYR A 1 86 ? -0.305 0.733 0.084 1.00 94.69 86 TYR A N 1
ATOM 641 C CA . TYR A 1 86 ? -0.515 -0.159 -1.060 1.00 94.69 86 TYR A CA 1
ATOM 642 C C . TYR A 1 86 ? -0.692 0.612 -2.368 1.00 94.69 86 TYR A C 1
ATOM 644 O O . TYR A 1 86 ? -0.102 0.241 -3.380 1.00 94.69 86 TYR A O 1
ATOM 652 N N . ALA A 1 87 ? -1.478 1.691 -2.368 1.00 95.38 87 ALA A N 1
ATOM 653 C CA . ALA A 1 87 ? -1.729 2.464 -3.579 1.00 95.38 87 ALA A CA 1
ATOM 654 C C . ALA A 1 87 ? -0.454 3.112 -4.141 1.00 95.38 87 ALA A C 1
ATOM 656 O O . ALA A 1 87 ? -0.267 3.094 -5.358 1.00 95.38 87 ALA A O 1
ATOM 657 N N . THR A 1 88 ? 0.429 3.644 -3.288 1.00 95.31 88 THR A N 1
ATOM 658 C CA . THR A 1 88 ? 1.712 4.220 -3.725 1.00 95.31 88 THR A CA 1
ATOM 659 C C . THR A 1 88 ? 2.638 3.142 -4.285 1.00 95.31 88 THR A C 1
ATOM 661 O O . THR A 1 88 ? 3.167 3.294 -5.384 1.00 95.31 88 THR A O 1
ATOM 664 N N . ASN A 1 89 ? 2.742 1.988 -3.620 1.00 94.12 89 ASN A N 1
ATOM 665 C CA . ASN A 1 89 ? 3.532 0.869 -4.133 1.00 94.12 89 ASN A CA 1
ATOM 666 C C . ASN A 1 89 ? 3.044 0.352 -5.489 1.00 94.12 89 ASN A C 1
ATOM 668 O O . ASN A 1 89 ? 3.868 0.102 -6.367 1.00 94.12 89 ASN A O 1
ATOM 672 N N . ILE A 1 90 ? 1.728 0.237 -5.686 1.00 95.38 90 ILE A N 1
ATOM 673 C CA . ILE A 1 90 ? 1.169 -0.172 -6.979 1.00 95.38 90 ILE A CA 1
ATOM 674 C C . ILE A 1 90 ? 1.439 0.912 -8.034 1.00 95.38 90 ILE A C 1
ATOM 676 O O . ILE A 1 90 ? 1.924 0.597 -9.119 1.00 95.38 90 ILE A O 1
ATOM 680 N N . GLY A 1 91 ? 1.211 2.190 -7.716 1.00 95.06 91 GLY A N 1
ATOM 681 C CA . GLY A 1 91 ? 1.453 3.308 -8.637 1.00 95.06 91 GLY A CA 1
ATOM 682 C C . GLY A 1 91 ? 2.899 3.401 -9.134 1.00 95.06 91 GLY A C 1
ATOM 683 O O . GLY A 1 91 ? 3.128 3.641 -10.320 1.00 95.06 91 GLY A O 1
ATOM 684 N N . GLY A 1 92 ? 3.873 3.107 -8.268 1.00 93.00 92 GLY A N 1
ATOM 685 C CA . GLY A 1 92 ? 5.297 3.088 -8.620 1.00 93.00 92 GLY A CA 1
ATOM 686 C C . GLY A 1 92 ? 5.697 2.016 -9.640 1.00 93.00 92 GLY A C 1
ATOM 687 O O . GLY A 1 92 ? 6.787 2.092 -10.202 1.00 93.00 92 GLY A O 1
ATOM 688 N N . THR A 1 93 ? 4.838 1.027 -9.913 1.00 92.69 93 THR A N 1
ATOM 689 C CA . THR A 1 93 ? 5.090 0.004 -10.946 1.00 92.69 93 THR A CA 1
ATOM 690 C C . THR A 1 93 ? 4.679 0.457 -12.350 1.00 92.69 93 THR A C 1
ATOM 692 O O . THR A 1 93 ? 5.243 -0.015 -13.336 1.00 92.69 93 THR A O 1
ATOM 695 N N . GLY A 1 94 ? 3.745 1.409 -12.461 1.00 91.06 94 GLY A N 1
ATOM 696 C CA . GLY A 1 94 ? 3.179 1.834 -13.745 1.00 91.06 94 GLY A CA 1
ATOM 697 C C . GLY A 1 94 ? 4.154 2.582 -14.649 1.00 91.06 94 GLY A C 1
ATOM 698 O O . GLY A 1 94 ? 4.057 2.489 -15.872 1.00 91.06 94 GLY A O 1
ATOM 699 N N . THR A 1 95 ? 5.116 3.304 -14.072 1.00 92.81 95 THR A N 1
ATOM 700 C CA . THR A 1 95 ? 6.109 4.066 -14.834 1.00 92.81 95 THR A CA 1
ATOM 701 C C . THR A 1 95 ? 7.522 3.670 -14.450 1.00 92.81 95 THR A C 1
ATOM 703 O O . THR A 1 95 ? 7.806 3.129 -13.382 1.00 92.81 95 THR A O 1
ATOM 706 N N . MET A 1 96 ? 8.445 4.008 -15.337 1.00 88.12 96 MET A N 1
ATOM 707 C CA . MET A 1 96 ? 9.862 3.806 -15.099 1.00 88.12 96 MET A CA 1
ATOM 708 C C . MET A 1 96 ? 10.417 4.739 -14.013 1.00 88.12 96 MET A C 1
ATOM 710 O O . MET A 1 96 ? 11.351 4.366 -13.323 1.00 88.12 96 MET A O 1
ATOM 714 N N . ILE A 1 97 ? 9.831 5.930 -13.845 1.00 88.56 97 ILE A N 1
ATOM 715 C CA . ILE A 1 97 ? 10.287 6.965 -12.901 1.00 88.56 97 ILE A CA 1
ATOM 716 C C . ILE A 1 97 ? 9.784 6.686 -11.477 1.00 88.56 97 ILE A C 1
ATOM 718 O O . ILE A 1 97 ? 10.466 7.022 -10.512 1.00 88.56 97 ILE A O 1
ATOM 722 N N . GLY A 1 98 ? 8.611 6.056 -11.339 1.00 82.06 98 GLY A N 1
ATOM 723 C CA . GLY A 1 98 ? 7.925 5.888 -10.055 1.00 82.06 98 GLY A CA 1
ATOM 724 C C . GLY A 1 98 ? 8.709 5.089 -9.007 1.00 82.06 98 GLY A C 1
ATOM 725 O O . GLY A 1 98 ? 8.524 5.302 -7.809 1.00 82.06 98 GLY A O 1
ATOM 726 N N . SER A 1 99 ? 9.626 4.206 -9.422 1.00 90.00 99 SER A N 1
ATOM 727 C CA . SER A 1 99 ? 10.434 3.412 -8.494 1.00 90.00 99 SER A CA 1
ATOM 728 C C . SER A 1 99 ? 11.874 3.208 -8.969 1.00 90.00 99 SER A C 1
ATOM 730 O O . SER A 1 99 ? 12.126 2.884 -10.130 1.00 90.00 99 SER A O 1
ATOM 732 N N . GLY A 1 100 ? 12.832 3.329 -8.043 1.00 88.44 100 GLY A N 1
ATOM 733 C CA . GLY A 1 100 ? 14.264 3.130 -8.303 1.00 88.44 100 GLY A CA 1
ATOM 734 C C . GLY A 1 100 ? 14.618 1.787 -8.969 1.00 88.44 100 GLY A C 1
ATOM 735 O O . GLY A 1 100 ? 15.391 1.795 -9.927 1.00 88.44 100 GLY A O 1
ATOM 736 N N . PRO A 1 101 ? 14.035 0.644 -8.553 1.00 88.81 101 PRO A N 1
ATOM 737 C CA . PRO A 1 101 ? 14.225 -0.643 -9.219 1.00 88.81 101 PRO A CA 1
ATOM 738 C C . PRO A 1 101 ? 13.904 -0.635 -10.719 1.00 88.81 101 PRO A C 1
ATOM 740 O O . PRO A 1 101 ? 14.610 -1.294 -11.476 1.00 88.81 101 PRO A O 1
ATOM 743 N N . ASN A 1 102 ? 12.906 0.134 -11.172 1.00 91.25 102 ASN A N 1
ATOM 744 C CA . ASN A 1 102 ? 12.529 0.190 -12.591 1.00 91.25 102 ASN A CA 1
ATOM 745 C C . ASN A 1 102 ? 13.615 0.891 -13.428 1.00 91.25 102 ASN A C 1
ATOM 747 O O . ASN A 1 102 ? 13.959 0.434 -14.519 1.00 91.25 102 ASN A O 1
ATOM 751 N N . LEU A 1 103 ? 14.204 1.969 -12.894 1.00 88.44 103 LEU A N 1
ATOM 752 C CA . LEU A 1 103 ? 15.338 2.674 -13.510 1.00 88.44 103 LEU A CA 1
ATOM 753 C C . LEU A 1 103 ? 16.599 1.810 -13.541 1.00 88.44 103 LEU A C 1
ATOM 755 O O . LEU A 1 103 ? 17.286 1.754 -14.562 1.00 88.44 103 LEU A O 1
ATOM 759 N N . ILE A 1 104 ? 16.890 1.121 -12.434 1.00 90.94 104 ILE A N 1
ATOM 760 C CA . ILE A 1 104 ? 18.036 0.209 -12.349 1.00 90.94 104 ILE A CA 1
ATOM 761 C C . ILE A 1 104 ? 17.867 -0.926 -13.360 1.00 90.94 104 ILE A C 1
ATOM 763 O O . ILE A 1 104 ? 18.812 -1.231 -14.084 1.00 90.94 104 ILE A O 1
ATOM 767 N N . LEU A 1 105 ? 16.668 -1.507 -13.463 1.00 89.19 105 LEU A N 1
ATOM 768 C CA . LEU A 1 105 ? 16.377 -2.561 -14.430 1.00 89.19 105 LEU A CA 1
ATOM 769 C C . LEU A 1 105 ? 16.624 -2.089 -15.863 1.00 89.19 105 LEU A C 1
ATOM 771 O O . LEU A 1 105 ? 17.312 -2.792 -16.596 1.00 89.19 105 LEU A O 1
ATOM 775 N N . LYS A 1 106 ? 16.134 -0.904 -16.254 1.00 88.00 106 LYS A N 1
ATOM 776 C CA . LYS A 1 106 ? 16.436 -0.344 -17.582 1.00 88.00 106 LYS A CA 1
ATOM 777 C C . LYS A 1 106 ? 17.943 -0.211 -17.800 1.00 88.00 106 LYS A C 1
ATOM 779 O O . LYS A 1 106 ? 18.445 -0.663 -18.823 1.00 88.00 106 LYS A O 1
ATOM 784 N N . GLY A 1 107 ? 18.661 0.355 -16.829 1.00 88.69 107 GLY A N 1
ATOM 785 C CA . GLY A 1 107 ? 20.108 0.550 -16.934 1.00 88.69 107 GLY A CA 1
ATOM 786 C C . GLY A 1 107 ? 20.898 -0.759 -17.040 1.00 88.69 107 GLY A C 1
ATOM 787 O O . GLY A 1 107 ? 21.908 -0.810 -17.737 1.00 88.69 107 GLY A O 1
ATOM 788 N N . VAL A 1 108 ? 20.448 -1.826 -16.373 1.00 90.50 108 VAL A N 1
ATOM 789 C CA . VAL A 1 108 ? 21.051 -3.165 -16.486 1.00 90.50 108 VAL A CA 1
ATOM 790 C C . VAL A 1 108 ? 20.679 -3.825 -17.813 1.00 90.50 108 VAL A C 1
ATOM 792 O O . VAL A 1 108 ? 21.551 -4.395 -18.467 1.00 90.50 108 VAL A O 1
ATOM 795 N N . PHE A 1 109 ? 19.421 -3.712 -18.236 1.00 89.12 109 PHE A N 1
ATOM 796 C CA . PHE A 1 109 ? 18.917 -4.300 -19.475 1.00 89.12 109 PHE A CA 1
ATOM 797 C C . PHE A 1 109 ? 19.647 -3.746 -20.704 1.00 89.12 109 PHE A C 1
ATOM 799 O O . PHE A 1 109 ? 20.123 -4.520 -21.529 1.00 89.12 109 PHE A O 1
ATOM 806 N N . GLU A 1 110 ? 19.831 -2.425 -20.770 1.00 87.44 110 GLU A N 1
ATOM 807 C CA . GLU A 1 110 ? 20.559 -1.754 -21.859 1.00 87.44 110 GLU A CA 1
ATOM 808 C C . GLU A 1 110 ? 22.041 -2.154 -21.922 1.00 87.44 110 GLU A C 1
ATOM 810 O O . GLU A 1 110 ? 22.637 -2.153 -22.994 1.00 87.44 110 GLU A O 1
ATOM 815 N N . ARG A 1 111 ? 22.646 -2.535 -20.788 1.00 88.00 111 ARG A N 1
ATOM 816 C CA . ARG A 1 111 ? 24.036 -3.021 -20.743 1.00 88.00 111 ARG A CA 1
ATOM 817 C C . ARG A 1 111 ? 24.166 -4.495 -21.115 1.00 88.00 111 ARG A C 1
ATOM 819 O O . ARG A 1 111 ? 25.174 -4.878 -21.697 1.00 88.00 111 ARG A O 1
ATOM 826 N N . GLN A 1 112 ? 23.200 -5.324 -20.722 1.00 90.81 112 GLN A N 1
ATOM 827 C CA . GLN A 1 112 ? 23.247 -6.772 -20.943 1.00 90.81 112 GLN A CA 1
ATOM 828 C C . GLN A 1 112 ? 22.765 -7.182 -22.338 1.00 90.81 112 GLN A C 1
ATOM 830 O O . GLN A 1 112 ? 23.252 -8.182 -22.862 1.00 90.81 112 GLN A O 1
ATOM 835 N N . PHE A 1 113 ? 21.843 -6.428 -22.941 1.00 89.56 113 PHE A N 1
ATOM 836 C CA . PHE A 1 113 ? 21.234 -6.759 -24.231 1.00 89.56 113 PHE A CA 1
ATOM 837 C C . PHE A 1 113 ? 21.304 -5.571 -25.207 1.00 89.56 113 PHE A C 1
ATOM 839 O O . PHE A 1 113 ? 20.275 -4.964 -25.503 1.00 89.56 113 PHE A O 1
ATOM 846 N N . PRO A 1 114 ? 22.499 -5.234 -25.726 1.00 80.31 114 PRO A N 1
ATOM 847 C CA . PRO A 1 114 ? 22.676 -4.094 -26.629 1.00 80.31 114 PRO A CA 1
ATOM 848 C C . PRO A 1 114 ? 21.963 -4.266 -27.983 1.00 80.31 114 PRO A C 1
ATOM 850 O O . PRO A 1 114 ? 21.581 -3.274 -28.592 1.00 80.31 114 PRO A O 1
ATOM 853 N N . ASP A 1 115 ? 21.737 -5.507 -28.430 1.00 83.81 115 ASP A N 1
ATOM 854 C CA . ASP A 1 115 ? 21.060 -5.817 -29.701 1.00 83.81 115 ASP A CA 1
ATOM 855 C C . ASP A 1 115 ? 19.527 -5.936 -29.567 1.00 83.81 115 ASP A C 1
ATOM 857 O O . ASP A 1 115 ? 18.818 -6.160 -30.552 1.00 83.81 115 ASP A O 1
ATOM 861 N N . ALA A 1 116 ? 18.991 -5.838 -28.344 1.00 80.25 116 ALA A N 1
ATOM 862 C CA . ALA A 1 116 ? 17.556 -5.928 -28.098 1.00 80.25 116 ALA A CA 1
ATOM 863 C C . ALA A 1 116 ? 16.853 -4.587 -28.351 1.00 80.25 116 ALA A C 1
ATOM 865 O O . ALA A 1 116 ? 17.452 -3.515 -28.351 1.00 80.25 116 ALA A O 1
ATOM 866 N N . ARG A 1 117 ? 15.530 -4.639 -28.542 1.00 79.19 117 ARG A N 1
ATOM 867 C CA . ARG A 1 117 ? 14.708 -3.436 -28.714 1.00 79.19 117 ARG A CA 1
ATOM 868 C C . ARG A 1 117 ? 14.837 -2.526 -27.488 1.00 79.19 117 ARG A C 1
ATOM 870 O O . ARG A 1 117 ? 14.580 -2.970 -26.371 1.00 79.19 117 ARG A O 1
ATOM 877 N N . GLU A 1 118 ? 15.171 -1.255 -27.717 1.00 79.62 118 GLU A N 1
ATOM 878 C CA . GLU A 1 118 ? 15.327 -0.266 -26.647 1.00 79.62 118 GLU A CA 1
ATOM 879 C C . GLU A 1 118 ? 14.068 -0.158 -25.779 1.00 79.62 118 GLU A C 1
ATOM 881 O O . GLU A 1 118 ? 12.936 -0.010 -26.265 1.00 79.62 118 GLU A O 1
ATOM 886 N N . LEU A 1 119 ? 14.276 -0.195 -24.463 1.00 84.25 119 LEU A N 1
ATOM 887 C CA . LEU A 1 119 ? 13.214 -0.080 -23.476 1.00 84.25 119 LEU A CA 1
ATOM 888 C C . LEU A 1 119 ? 12.825 1.393 -23.304 1.00 84.25 119 LEU A C 1
ATOM 890 O O . LEU A 1 119 ? 13.261 2.087 -22.384 1.00 84.25 119 LEU A O 1
ATOM 894 N N . THR A 1 120 ? 11.995 1.888 -24.219 1.00 88.50 120 THR A N 1
ATOM 895 C CA . THR A 1 120 ? 11.478 3.259 -24.149 1.00 88.50 120 THR A CA 1
ATOM 896 C C . THR A 1 120 ? 10.500 3.435 -22.986 1.00 88.50 120 THR A C 1
ATOM 898 O O . THR A 1 120 ? 9.785 2.509 -22.590 1.00 88.50 120 THR A O 1
ATOM 901 N N . PHE A 1 121 ? 10.415 4.664 -22.472 1.00 89.12 121 PHE A N 1
ATOM 902 C CA . PHE A 1 121 ? 9.446 5.048 -21.441 1.00 89.12 121 PHE A CA 1
ATOM 903 C C . PHE A 1 121 ? 8.005 4.675 -21.831 1.00 89.12 121 PHE A C 1
ATOM 905 O O . PHE A 1 121 ? 7.259 4.118 -21.025 1.00 89.12 121 PHE A O 1
ATOM 912 N N . THR A 1 122 ? 7.639 4.908 -23.094 1.00 90.25 122 THR A N 1
ATOM 913 C CA . THR A 1 122 ? 6.311 4.595 -23.636 1.00 90.25 122 THR A CA 1
ATOM 914 C C . THR A 1 122 ? 6.039 3.093 -23.674 1.00 90.25 122 THR A C 1
ATOM 916 O O . THR A 1 122 ? 4.955 2.669 -23.282 1.00 90.25 122 THR A O 1
ATOM 919 N N . SER A 1 123 ? 7.014 2.277 -24.095 1.00 90.62 123 SER A N 1
ATOM 920 C CA . SER A 1 123 ? 6.850 0.817 -24.130 1.00 90.62 123 SER A CA 1
ATOM 921 C C . SER A 1 123 ? 6.661 0.237 -22.729 1.00 90.62 123 SER A C 1
ATOM 923 O O . SER A 1 123 ? 5.821 -0.641 -22.537 1.00 90.62 123 SER A O 1
ATOM 925 N N . TRP A 1 124 ? 7.408 0.743 -21.743 1.00 91.44 124 TRP A N 1
ATOM 926 C CA . TRP A 1 124 ? 7.262 0.328 -20.347 1.00 91.44 124 TRP A CA 1
ATOM 927 C C . TRP A 1 124 ? 5.880 0.665 -19.795 1.00 91.44 124 TRP A C 1
ATOM 929 O O . TRP A 1 124 ? 5.224 -0.182 -19.194 1.00 91.44 124 TRP A O 1
ATOM 939 N N . MET A 1 125 ? 5.440 1.904 -20.008 1.00 92.94 125 MET A N 1
ATOM 940 C CA . MET A 1 125 ? 4.157 2.396 -19.521 1.00 92.94 125 MET A CA 1
ATOM 941 C C . MET A 1 125 ? 2.986 1.644 -20.156 1.00 92.94 125 MET A C 1
ATOM 943 O O . MET A 1 125 ? 2.083 1.216 -19.444 1.00 92.94 125 MET A O 1
ATOM 947 N N . LEU A 1 126 ? 3.013 1.424 -21.473 1.00 93.25 126 LEU A N 1
ATOM 948 C CA . LEU A 1 126 ? 1.943 0.703 -22.163 1.00 93.25 126 LEU A CA 1
ATOM 949 C C . LEU A 1 126 ? 1.805 -0.742 -21.659 1.00 93.25 126 LEU A C 1
ATOM 951 O O . LEU A 1 126 ? 0.696 -1.263 -21.590 1.00 93.25 126 LEU A O 1
ATOM 955 N N . TYR A 1 127 ? 2.921 -1.365 -21.275 1.00 92.06 127 TYR A N 1
ATOM 956 C CA . TYR A 1 127 ? 2.934 -2.710 -20.708 1.00 92.06 127 TYR A CA 1
ATOM 957 C C . TYR A 1 127 ? 2.501 -2.749 -19.230 1.00 92.06 127 TYR A C 1
ATOM 959 O O . TYR A 1 127 ? 1.728 -3.622 -18.846 1.00 92.06 127 TYR A O 1
ATOM 967 N N . ASN A 1 128 ? 2.964 -1.808 -18.397 1.00 94.12 128 ASN A N 1
ATOM 968 C CA . ASN A 1 128 ? 2.763 -1.855 -16.941 1.00 94.12 128 ASN A CA 1
ATOM 969 C C . ASN A 1 128 ? 1.504 -1.128 -16.442 1.00 94.12 128 ASN A C 1
ATOM 971 O O . ASN A 1 128 ? 0.981 -1.474 -15.384 1.00 94.12 128 ASN A O 1
ATOM 975 N N . VAL A 1 129 ? 0.971 -0.147 -17.176 1.00 94.56 129 VAL A N 1
ATOM 976 C CA . VAL A 1 129 ? -0.243 0.574 -16.753 1.00 94.56 129 VAL A CA 1
ATOM 977 C C . VAL A 1 129 ? -1.488 -0.324 -16.702 1.00 94.56 129 VAL A C 1
ATOM 979 O O . VAL A 1 129 ? -2.202 -0.250 -15.700 1.00 94.56 129 VAL A O 1
ATOM 982 N N . PRO A 1 130 ? -1.772 -1.202 -17.687 1.00 94.50 130 PRO A N 1
ATOM 983 C CA . PRO A 1 130 ? -2.925 -2.099 -17.604 1.00 94.50 130 PRO A CA 1
ATOM 984 C C . PRO A 1 130 ? -2.932 -3.007 -16.356 1.00 94.50 130 PRO A C 1
ATOM 986 O O . PRO A 1 130 ? -3.932 -2.989 -15.630 1.00 94.50 130 PRO A O 1
ATOM 989 N N . PRO A 1 131 ? -1.851 -3.752 -16.027 1.00 95.06 131 PRO A N 1
ATOM 990 C CA . PRO A 1 131 ? -1.824 -4.554 -14.807 1.00 95.06 131 PRO A CA 1
ATOM 991 C C . PRO A 1 131 ? -1.808 -3.691 -13.538 1.00 95.06 131 PRO A C 1
ATOM 993 O O . PRO A 1 131 ? -2.421 -4.080 -12.548 1.00 95.06 131 PRO A O 1
ATOM 996 N N . MET A 1 132 ? -1.195 -2.500 -13.552 1.00 95.31 132 MET A N 1
ATOM 997 C CA . MET A 1 132 ? -1.250 -1.565 -12.419 1.00 95.31 132 MET A CA 1
ATOM 998 C C . MET A 1 132 ? -2.694 -1.167 -12.079 1.00 95.31 132 MET A C 1
ATOM 1000 O O . MET A 1 132 ? -3.086 -1.222 -10.911 1.00 95.31 132 MET A O 1
ATOM 1004 N N . LEU A 1 133 ? -3.498 -0.789 -13.079 1.00 95.38 133 LEU A N 1
ATOM 1005 C CA . LEU A 1 133 ? -4.902 -0.416 -12.871 1.00 95.38 133 LEU A CA 1
ATOM 1006 C C . LEU A 1 133 ? -5.716 -1.589 -12.317 1.00 95.38 133 LEU A C 1
ATOM 1008 O O . LEU A 1 133 ? -6.511 -1.402 -11.395 1.00 95.38 133 LEU A O 1
ATOM 1012 N N . LEU A 1 134 ? -5.472 -2.801 -12.821 1.00 95.06 134 LEU A N 1
ATOM 1013 C CA . LEU A 1 134 ? -6.093 -4.013 -12.294 1.00 95.06 134 LEU A CA 1
ATOM 1014 C C . LEU A 1 134 ? -5.716 -4.244 -10.821 1.00 95.06 134 LEU A C 1
ATOM 1016 O O . LEU A 1 134 ? -6.595 -4.465 -9.990 1.00 95.06 134 LEU A O 1
ATOM 1020 N N . CYS A 1 135 ? -4.433 -4.131 -10.474 1.00 93.81 135 CYS A N 1
ATOM 1021 C CA . CYS A 1 135 ? -3.953 -4.274 -9.100 1.00 93.81 135 CYS A CA 1
ATOM 1022 C C . CYS A 1 135 ? -4.553 -3.222 -8.158 1.00 93.81 135 CYS A C 1
ATOM 1024 O O . CYS A 1 135 ? -4.903 -3.557 -7.028 1.00 93.81 135 CYS A O 1
ATOM 1026 N N . VAL A 1 136 ? -4.719 -1.970 -8.601 1.00 94.69 136 VAL A N 1
ATOM 1027 C CA . VAL A 1 136 ? -5.386 -0.939 -7.788 1.00 94.69 136 VAL A CA 1
ATOM 1028 C C . VAL A 1 136 ? -6.862 -1.244 -7.591 1.00 94.69 136 VAL A C 1
ATOM 1030 O O . VAL A 1 136 ? -7.360 -1.035 -6.488 1.00 94.69 136 VAL A O 1
ATOM 1033 N N . LEU A 1 137 ? -7.560 -1.758 -8.604 1.00 94.31 137 LEU A N 1
ATOM 1034 C CA . LEU A 1 137 ? -8.960 -2.165 -8.459 1.00 94.31 137 LEU A CA 1
ATO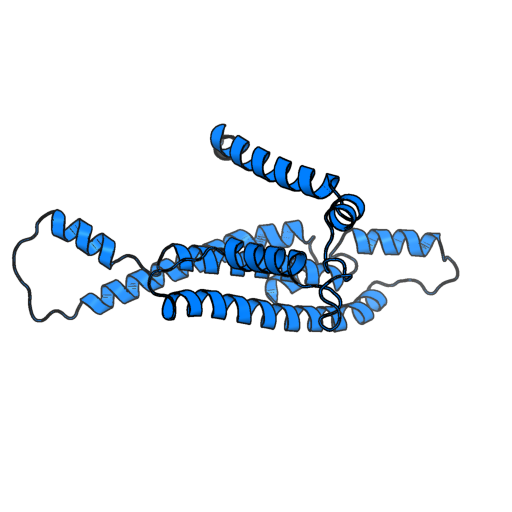M 1035 C C . LEU A 1 137 ? -9.106 -3.324 -7.466 1.00 94.31 137 LEU A C 1
ATOM 1037 O O . LEU A 1 137 ? -9.946 -3.259 -6.569 1.00 94.31 137 LEU A O 1
ATOM 1041 N N . LEU A 1 138 ? -8.255 -4.348 -7.566 1.00 92.56 138 LEU A N 1
ATOM 1042 C CA . LEU A 1 138 ? -8.243 -5.466 -6.616 1.00 92.56 138 LEU A CA 1
ATOM 1043 C C . LEU A 1 138 ? -7.869 -5.005 -5.201 1.00 92.56 138 LEU A C 1
ATOM 1045 O O . LEU A 1 138 ? -8.533 -5.373 -4.234 1.00 92.56 138 LEU A O 1
ATOM 1049 N N . GLY A 1 139 ? -6.851 -4.150 -5.079 1.00 90.69 139 GLY A N 1
ATOM 1050 C CA . GLY A 1 139 ? -6.445 -3.558 -3.807 1.00 90.69 139 GLY A CA 1
ATOM 1051 C C . GLY A 1 139 ? -7.543 -2.693 -3.190 1.00 90.69 139 GLY A C 1
ATOM 1052 O O . GLY A 1 139 ? -7.770 -2.757 -1.987 1.00 90.69 139 GLY A O 1
ATOM 1053 N N . TRP A 1 140 ? -8.271 -1.933 -4.008 1.00 91.94 140 TRP A N 1
ATOM 1054 C CA . TRP A 1 140 ? -9.424 -1.147 -3.576 1.00 91.94 140 TRP A CA 1
ATOM 1055 C C . TRP A 1 140 ? -10.539 -2.033 -3.017 1.00 91.94 140 TRP A C 1
ATOM 1057 O O . TRP A 1 140 ? -11.016 -1.775 -1.914 1.00 91.94 140 TRP A O 1
ATOM 1067 N N . LEU A 1 141 ? -10.915 -3.101 -3.727 1.00 90.75 141 LEU A N 1
ATOM 1068 C CA . LEU A 1 141 ? -11.922 -4.056 -3.248 1.00 90.75 141 LEU A CA 1
ATOM 1069 C C . LEU A 1 141 ? -11.486 -4.735 -1.944 1.00 90.75 141 LEU A C 1
ATOM 1071 O O . LEU A 1 141 ? -12.283 -4.864 -1.014 1.00 90.75 141 LEU A O 1
ATOM 1075 N N . TYR A 1 142 ? -10.211 -5.117 -1.848 1.00 90.12 142 TYR A N 1
ATOM 1076 C CA . TYR A 1 142 ? -9.648 -5.720 -0.645 1.00 90.12 142 TYR A CA 1
ATOM 1077 C C . TYR A 1 142 ? -9.700 -4.766 0.556 1.00 90.12 142 TYR A C 1
ATOM 1079 O O . TYR A 1 142 ? -10.236 -5.118 1.607 1.00 90.12 142 TYR A O 1
ATOM 1087 N N . ILE A 1 143 ? -9.228 -3.528 0.394 1.00 90.00 143 ILE A N 1
ATOM 1088 C CA . ILE A 1 143 ? -9.287 -2.503 1.444 1.00 90.00 143 ILE A CA 1
ATOM 1089 C C . ILE A 1 143 ? -10.738 -2.179 1.823 1.00 90.00 143 ILE A C 1
ATOM 1091 O O . ILE A 1 143 ? -11.026 -2.014 3.007 1.00 90.00 143 ILE A O 1
ATOM 1095 N N . GLN A 1 144 ? -11.666 -2.148 0.862 1.00 86.50 144 GLN A N 1
ATOM 1096 C CA . GLN A 1 144 ? -13.088 -1.931 1.139 1.00 86.50 144 GLN A CA 1
ATOM 1097 C C . GLN A 1 144 ? -13.679 -3.057 1.997 1.00 86.50 144 GLN A C 1
ATOM 1099 O O . GLN A 1 144 ? -14.438 -2.789 2.929 1.00 86.50 144 GLN A O 1
ATOM 1104 N N . SER A 1 145 ? -13.300 -4.311 1.729 1.00 84.31 145 SER A N 1
ATOM 1105 C CA . SER A 1 145 ? -13.716 -5.454 2.550 1.00 84.31 145 SER A CA 1
ATOM 1106 C C . SER A 1 145 ? -13.151 -5.385 3.975 1.00 84.31 145 SER A C 1
ATOM 1108 O O . SER A 1 145 ? -13.872 -5.655 4.935 1.00 84.31 145 SER A O 1
ATOM 1110 N N . LEU A 1 146 ? -11.901 -4.932 4.132 1.00 84.56 146 LEU A N 1
ATOM 1111 C CA . LEU A 1 146 ? -11.277 -4.709 5.438 1.00 84.56 146 LEU A CA 1
ATOM 1112 C C . LEU A 1 146 ? -11.961 -3.581 6.213 1.00 84.56 146 LEU A C 1
ATOM 1114 O O . LEU A 1 146 ? -12.235 -3.735 7.401 1.00 84.56 146 LEU A O 1
ATOM 1118 N N . LEU A 1 147 ? -12.270 -2.464 5.549 1.00 83.94 147 LEU A N 1
ATOM 1119 C CA . LEU A 1 147 ? -12.970 -1.340 6.168 1.00 83.94 147 LEU A CA 1
ATOM 1120 C C . LEU A 1 147 ? -14.360 -1.767 6.655 1.00 83.94 147 LEU A C 1
ATOM 1122 O O . LEU A 1 147 ? -14.730 -1.476 7.792 1.00 83.94 147 LEU A O 1
ATOM 1126 N N . LEU A 1 148 ? -15.095 -2.515 5.825 1.00 80.94 148 LEU A N 1
ATOM 1127 C CA . LEU A 1 148 ? -16.386 -3.080 6.208 1.00 80.94 148 LEU A CA 1
ATOM 1128 C C . LEU A 1 148 ? -16.242 -4.040 7.391 1.00 80.94 148 LEU A C 1
ATOM 1130 O O . LEU A 1 148 ? -17.063 -3.987 8.297 1.00 80.94 148 LEU A O 1
ATOM 1134 N N . SER A 1 149 ? -15.197 -4.871 7.424 1.00 80.25 149 SER A N 1
ATOM 1135 C CA . SER A 1 149 ? -14.934 -5.777 8.547 1.00 80.25 149 SER A CA 1
ATOM 1136 C C . SER A 1 149 ? -14.690 -5.027 9.860 1.00 80.25 149 SER A C 1
ATOM 1138 O O . SER A 1 149 ? -15.209 -5.452 10.889 1.00 80.25 149 SER A O 1
ATOM 1140 N N . VAL A 1 150 ? -13.939 -3.920 9.843 1.00 78.31 150 VAL A N 1
ATOM 1141 C CA . VAL A 1 150 ? -13.686 -3.087 11.037 1.00 78.31 150 VAL A CA 1
ATOM 1142 C C . VAL A 1 150 ? -14.987 -2.461 11.547 1.00 78.31 150 VAL A C 1
ATOM 1144 O O . VAL A 1 150 ? -15.294 -2.533 12.738 1.00 78.31 150 VAL A O 1
ATOM 1147 N N . VAL A 1 151 ? -15.803 -1.912 10.646 1.00 73.56 151 VAL A N 1
ATOM 1148 C CA . VAL A 1 151 ? -17.100 -1.322 11.013 1.00 73.56 151 VAL A CA 1
ATOM 1149 C C . VAL A 1 151 ? -18.081 -2.404 11.485 1.00 73.56 151 VAL A C 1
ATOM 1151 O O . VAL A 1 151 ? -18.720 -2.247 12.523 1.00 73.56 151 VAL A O 1
ATOM 1154 N N . ALA A 1 152 ? -18.155 -3.542 10.796 1.00 70.94 152 ALA A N 1
ATOM 1155 C CA . ALA A 1 152 ? -19.023 -4.658 11.163 1.00 70.94 152 ALA A CA 1
ATOM 1156 C C . ALA A 1 152 ? -18.640 -5.271 12.516 1.00 70.94 152 ALA A C 1
ATOM 1158 O O . ALA A 1 152 ? -19.534 -5.584 13.300 1.00 70.94 152 ALA A O 1
ATOM 1159 N N . SER A 1 153 ? -17.342 -5.383 12.836 1.00 66.38 153 SER A N 1
ATOM 1160 C CA . SER A 1 153 ? -16.905 -5.871 14.152 1.00 66.38 153 SER A CA 1
ATOM 1161 C C . SER A 1 153 ? -17.409 -4.996 15.298 1.00 66.38 153 SER A C 1
ATOM 1163 O O . SER A 1 153 ? -17.790 -5.528 16.335 1.00 66.38 153 SER A O 1
ATOM 1165 N N . SER A 1 154 ? -17.514 -3.681 15.084 1.00 62.50 154 SER A N 1
ATOM 1166 C CA . SER A 1 154 ? -18.059 -2.762 16.089 1.00 62.50 154 SER A CA 1
ATOM 1167 C C . SER A 1 154 ? -19.576 -2.858 16.260 1.00 62.50 154 SER A C 1
ATOM 1169 O O . SER A 1 154 ? -20.092 -2.543 17.327 1.00 62.50 154 SER A O 1
ATOM 1171 N N . PHE A 1 155 ? -20.291 -3.313 15.226 1.00 61.28 155 PHE A N 1
ATOM 1172 C CA . PHE A 1 155 ? -21.746 -3.467 15.250 1.00 61.28 155 PHE A CA 1
ATOM 1173 C C . PHE A 1 155 ? -22.189 -4.844 15.771 1.00 61.28 155 PHE A C 1
ATOM 1175 O O . PHE A 1 155 ? -23.203 -4.942 16.455 1.00 61.28 155 PHE A O 1
ATOM 1182 N N . PHE A 1 156 ? -21.441 -5.910 15.456 1.00 56.44 156 PHE A N 1
ATOM 1183 C CA . PHE A 1 156 ? -21.832 -7.293 15.759 1.00 56.44 156 PHE A CA 1
ATOM 1184 C C . PHE A 1 156 ? -21.206 -7.890 17.026 1.00 56.44 156 PHE A C 1
ATOM 1186 O O . PHE A 1 156 ? -21.800 -8.811 17.585 1.00 56.44 156 PHE A O 1
ATOM 1193 N N . LEU A 1 157 ? -20.051 -7.411 17.507 1.00 50.75 157 LEU A N 1
ATOM 1194 C CA . LEU A 1 157 ? -19.441 -7.943 18.732 1.00 50.75 157 LEU A CA 1
ATOM 1195 C C . LEU A 1 157 ? -19.572 -6.968 19.901 1.00 50.75 157 LEU A C 1
ATOM 1197 O O . LEU A 1 157 ? -18.695 -6.154 20.180 1.00 50.75 157 LEU A O 1
ATOM 1201 N N . GLY A 1 158 ? -20.648 -7.151 20.662 1.00 48.97 158 GLY A N 1
ATOM 1202 C CA . GLY A 1 158 ? -20.615 -6.866 22.088 1.00 48.97 158 GLY A CA 1
ATOM 1203 C C . GLY A 1 158 ? -19.596 -7.775 22.794 1.00 48.97 158 GLY A C 1
ATOM 1204 O O . GLY A 1 158 ? -19.627 -8.995 22.654 1.00 48.97 158 GLY A O 1
ATOM 1205 N N . SER A 1 159 ? -18.694 -7.140 23.544 1.00 45.84 159 SER A N 1
ATOM 1206 C CA . SER A 1 159 ? -17.996 -7.632 24.748 1.00 45.84 159 SER A CA 1
ATOM 1207 C C . SER A 1 159 ? -17.036 -8.833 24.714 1.00 45.84 159 SER A C 1
ATOM 1209 O O . SER A 1 159 ? -16.609 -9.264 25.784 1.00 45.84 159 SER A O 1
ATOM 1211 N N . SER A 1 160 ? -16.570 -9.338 23.572 1.00 46.56 160 SER A N 1
ATOM 1212 C CA . SER A 1 160 ? -15.411 -10.256 23.598 1.00 46.56 160 SER A CA 1
ATOM 1213 C C . SER A 1 160 ? -14.419 -9.972 22.479 1.00 46.56 160 SER A C 1
ATOM 1215 O O . SER A 1 160 ? -14.414 -10.600 21.424 1.00 46.56 160 SER A O 1
ATOM 1217 N N . VAL A 1 161 ? -13.549 -8.992 22.746 1.00 54.03 161 VAL A N 1
ATOM 1218 C CA . VAL A 1 161 ? -12.374 -8.659 21.933 1.00 54.03 161 VAL A CA 1
ATOM 1219 C C . VAL A 1 161 ? -11.379 -9.809 22.037 1.00 54.03 161 VAL A C 1
ATOM 1221 O O . VAL A 1 161 ? -10.454 -9.825 22.845 1.00 54.03 161 VAL A O 1
ATOM 1224 N N . VAL A 1 162 ? -11.592 -10.819 21.210 1.00 57.00 162 VAL A N 1
ATOM 1225 C CA . VAL A 1 162 ? -10.580 -11.821 20.930 1.00 57.00 162 VAL A CA 1
ATOM 1226 C C . VAL A 1 162 ? -9.605 -11.156 19.960 1.00 57.00 162 VAL A C 1
ATOM 1228 O O . VAL A 1 162 ? -9.920 -10.962 18.788 1.00 57.00 162 VAL A O 1
ATOM 1231 N N . GLY A 1 163 ? -8.451 -10.712 20.469 1.00 50.62 163 GLY A N 1
ATOM 1232 C CA . GLY A 1 163 ? -7.459 -10.002 19.660 1.00 50.62 163 GLY A CA 1
ATOM 1233 C C . GLY A 1 163 ? -7.076 -10.793 18.397 1.00 50.62 163 GLY A C 1
ATOM 1234 O O . GLY A 1 163 ? -7.116 -12.026 18.420 1.00 50.62 163 GLY A O 1
ATOM 1235 N N . PRO A 1 164 ? -6.656 -10.125 17.304 1.00 57.25 164 PRO A N 1
ATOM 1236 C CA . PRO A 1 164 ? -6.313 -10.778 16.030 1.00 57.25 164 PRO A CA 1
ATOM 1237 C C . PRO A 1 164 ? -5.228 -11.863 16.165 1.00 57.25 164 PRO A C 1
ATOM 1239 O O . PRO A 1 164 ? -5.101 -12.734 15.307 1.00 57.25 164 PRO A O 1
ATOM 1242 N N . SER A 1 165 ? -4.481 -11.851 17.272 1.00 59.91 165 SER A N 1
ATOM 1243 C CA . SER A 1 165 ? -3.513 -12.872 17.660 1.00 59.91 165 SER A CA 1
ATOM 1244 C C . SER A 1 165 ? -4.143 -14.234 17.959 1.00 59.91 165 SER A C 1
ATOM 1246 O O . SER A 1 165 ? -3.507 -15.248 17.709 1.00 59.91 165 SER A O 1
ATOM 1248 N N . VAL A 1 166 ? -5.370 -14.298 18.484 1.00 76.38 166 VAL A N 1
ATOM 1249 C CA . VAL A 1 166 ? -5.981 -15.556 18.947 1.00 76.38 166 VAL A CA 1
ATOM 1250 C C . VAL A 1 166 ? -6.464 -16.439 17.790 1.00 76.38 166 VAL A C 1
ATOM 1252 O O . VAL A 1 166 ? -6.139 -17.624 17.821 1.00 76.38 166 VAL A O 1
ATOM 1255 N N . PRO A 1 167 ? -7.141 -15.932 16.735 1.00 71.12 167 PRO A N 1
ATOM 1256 C CA . PRO A 1 167 ? -7.419 -16.736 15.545 1.00 71.12 167 PRO A CA 1
ATOM 1257 C C . PRO A 1 167 ? -6.134 -17.224 14.869 1.00 71.12 167 PRO A C 1
ATOM 1259 O O . PRO A 1 167 ? -6.081 -18.356 14.396 1.00 71.12 167 PRO A O 1
ATOM 1262 N N . LEU A 1 168 ? -5.083 -16.394 14.865 1.00 69.81 168 LEU A N 1
ATOM 1263 C CA . LEU A 1 168 ? -3.782 -16.754 14.304 1.00 69.81 168 LEU A CA 1
ATOM 1264 C C . LEU A 1 168 ? -3.113 -17.869 15.121 1.00 69.81 168 LEU A C 1
ATOM 1266 O O . LEU A 1 168 ? -2.646 -18.854 14.554 1.00 69.81 168 LEU A O 1
ATOM 1270 N N . LEU A 1 169 ? -3.122 -17.755 16.451 1.00 75.25 169 LEU A N 1
ATOM 1271 C CA . LEU A 1 169 ? -2.581 -18.767 17.357 1.00 75.25 169 LEU A CA 1
ATOM 1272 C C . LEU A 1 169 ? -3.378 -20.075 17.261 1.00 75.25 169 LEU A C 1
ATOM 1274 O O . LEU A 1 169 ? -2.787 -21.147 17.200 1.00 75.25 169 LEU A O 1
ATOM 1278 N N . ALA A 1 170 ? -4.707 -19.989 17.179 1.00 75.81 170 ALA A N 1
ATOM 1279 C CA . ALA A 1 170 ? -5.585 -21.139 16.990 1.00 75.81 170 ALA A CA 1
ATOM 1280 C C . ALA A 1 170 ? -5.327 -21.837 15.646 1.00 75.81 170 ALA A C 1
ATOM 1282 O O . ALA A 1 170 ? -5.236 -23.061 15.605 1.00 75.81 170 ALA A O 1
ATOM 1283 N N . ALA A 1 171 ? -5.135 -21.081 14.561 1.00 77.56 171 ALA A N 1
ATOM 1284 C CA . ALA A 1 171 ? -4.782 -21.632 13.254 1.00 77.56 171 ALA A CA 1
ATOM 1285 C C . ALA A 1 171 ? -3.405 -22.318 13.261 1.00 77.56 171 ALA A C 1
ATOM 1287 O O . ALA A 1 171 ? -3.253 -23.383 12.667 1.00 77.56 171 ALA A O 1
ATOM 1288 N N . VAL A 1 172 ? -2.415 -21.754 13.965 1.00 78.00 172 VAL A N 1
ATOM 1289 C CA . VAL A 1 172 ? -1.093 -22.380 14.141 1.00 78.00 172 VAL A CA 1
ATOM 1290 C C . VAL A 1 172 ? -1.209 -23.668 14.957 1.00 78.00 172 VAL A C 1
ATOM 1292 O O . VAL A 1 172 ? -0.687 -24.695 14.538 1.00 78.00 172 VAL A O 1
ATOM 1295 N N . ILE A 1 173 ? -1.939 -23.656 16.073 1.00 81.25 173 ILE A N 1
ATOM 1296 C CA . ILE A 1 173 ? -2.170 -24.856 16.894 1.00 81.25 173 ILE A CA 1
ATOM 1297 C C . ILE A 1 173 ? -2.874 -25.945 16.073 1.00 81.25 173 ILE A C 1
ATOM 1299 O O . ILE A 1 173 ? -2.482 -27.109 16.135 1.00 81.25 173 ILE A O 1
ATOM 1303 N N . LEU A 1 174 ? -3.858 -25.574 15.249 1.00 79.44 174 LEU A N 1
ATOM 1304 C CA . LEU A 1 174 ? -4.520 -26.497 14.325 1.00 79.44 174 LEU A CA 1
ATOM 1305 C C . LEU A 1 174 ? -3.559 -27.036 13.254 1.00 79.44 174 LEU A C 1
ATOM 1307 O O . LEU A 1 174 ? -3.611 -28.221 12.944 1.00 79.44 174 LEU A O 1
ATOM 1311 N N . LEU A 1 175 ? -2.639 -26.219 12.737 1.00 73.25 175 LEU A N 1
ATOM 1312 C CA . LEU A 1 175 ? -1.590 -26.658 11.805 1.00 73.25 175 LEU A CA 1
ATOM 1313 C C . LEU A 1 175 ? -0.549 -27.591 12.447 1.00 73.25 175 LEU A C 1
ATOM 1315 O O . LEU A 1 175 ? 0.036 -28.411 11.752 1.00 73.25 175 LEU A O 1
ATOM 1319 N N . PHE A 1 176 ? -0.310 -27.517 13.754 1.00 74.19 176 PHE A N 1
ATOM 1320 C CA . PHE A 1 176 ? 0.532 -28.499 14.450 1.00 74.19 176 PHE A CA 1
ATOM 1321 C C . PHE A 1 176 ? -0.250 -29.759 14.865 1.00 74.19 176 PHE A C 1
ATOM 1323 O O . PHE A 1 176 ? 0.342 -30.831 15.013 1.00 74.19 176 PHE A O 1
ATOM 1330 N N . GLY A 1 177 ? -1.571 -29.639 15.037 1.00 72.75 177 GLY A N 1
ATOM 1331 C CA . GLY A 1 177 ? -2.446 -30.705 15.527 1.00 72.75 177 GLY A CA 1
ATOM 1332 C C . GLY A 1 177 ? -3.126 -31.565 14.456 1.00 72.75 177 GLY A C 1
ATOM 1333 O O . GLY A 1 177 ? -3.453 -32.714 14.744 1.00 72.75 177 GLY A O 1
ATOM 1334 N N . ILE A 1 178 ? -3.357 -31.055 13.239 1.00 76.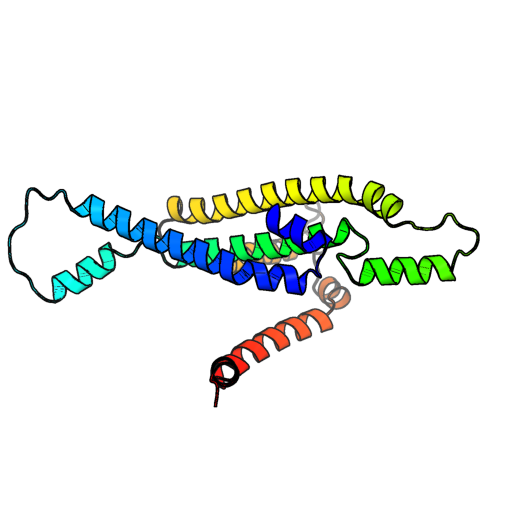06 178 ILE A N 1
ATOM 1335 C CA . ILE A 1 178 ? -4.031 -31.817 12.175 1.00 76.06 178 ILE A CA 1
ATOM 1336 C C . ILE A 1 178 ? -3.034 -32.803 11.533 1.00 76.06 178 ILE A C 1
ATOM 1338 O O . ILE A 1 178 ? -2.024 -32.370 10.964 1.00 76.06 178 ILE A O 1
ATOM 1342 N N . PRO A 1 179 ? -3.305 -34.123 11.592 1.00 68.19 179 PRO A N 1
ATOM 1343 C CA . PRO A 1 179 ? -2.477 -35.124 10.932 1.00 68.19 179 PRO A CA 1
ATOM 1344 C C . PRO A 1 179 ? -2.621 -35.011 9.412 1.00 68.19 179 PRO A C 1
ATOM 1346 O O . PRO A 1 179 ? -3.720 -34.802 8.893 1.00 68.19 179 PRO A O 1
ATOM 1349 N N . LYS A 1 180 ? -1.506 -35.170 8.694 1.00 63.28 180 LYS A N 1
ATOM 1350 C CA . LYS A 1 180 ? -1.447 -35.054 7.230 1.00 63.28 180 LYS A CA 1
ATOM 1351 C C . LYS A 1 180 ? -2.331 -36.079 6.495 1.00 63.28 180 LYS A C 1
ATOM 1353 O O . LYS A 1 180 ? -2.871 -35.734 5.449 1.00 63.28 180 LYS A O 1
ATOM 1358 N N . ASP A 1 181 ? -2.540 -37.270 7.070 1.00 68.56 181 ASP A N 1
ATOM 1359 C CA . ASP A 1 181 ? -3.446 -38.299 6.542 1.00 68.56 181 ASP A CA 1
ATOM 1360 C C . ASP A 1 181 ? -4.521 -38.697 7.583 1.00 68.56 181 ASP A C 1
ATOM 1362 O O . ASP A 1 181 ? -4.220 -39.364 8.578 1.00 68.56 181 ASP A O 1
ATOM 1366 N N . PRO A 1 182 ? -5.808 -38.349 7.375 1.00 64.62 182 PRO A N 1
ATOM 1367 C CA . PRO A 1 182 ? -6.881 -38.616 8.341 1.00 64.62 182 PRO A CA 1
ATOM 1368 C C . PRO A 1 182 ? -7.317 -40.093 8.415 1.00 64.62 182 PRO A C 1
ATOM 1370 O O . PRO A 1 182 ? -8.106 -40.454 9.285 1.00 64.62 182 PRO A O 1
ATOM 1373 N N . ALA A 1 183 ? -6.821 -40.953 7.519 1.00 65.69 183 ALA A N 1
ATOM 1374 C CA . ALA A 1 183 ? -7.173 -42.375 7.456 1.00 65.69 183 ALA A CA 1
ATOM 1375 C C . ALA A 1 183 ? -6.260 -43.282 8.309 1.00 65.69 183 ALA A C 1
ATOM 1377 O O . ALA A 1 183 ? -6.694 -44.353 8.720 1.00 65.69 183 ALA A O 1
ATOM 1378 N N . ASN A 1 184 ? -5.030 -42.850 8.620 1.00 65.81 184 ASN A N 1
ATOM 1379 C CA . ASN A 1 184 ? -4.061 -43.592 9.439 1.00 65.81 184 ASN A CA 1
ATOM 1380 C C . ASN A 1 184 ? -3.497 -42.682 10.546 1.00 65.81 184 ASN A C 1
ATOM 1382 O O . ASN A 1 184 ? -2.375 -42.179 10.467 1.00 65.81 184 ASN A O 1
ATOM 1386 N N . LEU A 1 185 ? -4.275 -42.484 11.617 1.00 59.69 185 LEU A N 1
ATOM 1387 C CA . LEU A 1 185 ? -3.940 -41.569 12.723 1.00 59.69 185 LEU A CA 1
ATOM 1388 C C . LEU A 1 185 ? -2.662 -41.928 13.506 1.00 59.69 185 LEU A C 1
ATOM 1390 O O . LEU A 1 185 ? -2.170 -41.102 14.267 1.00 59.69 185 LEU A O 1
ATOM 1394 N N . ARG A 1 186 ? -2.141 -43.154 13.375 1.00 60.72 186 ARG A N 1
ATOM 1395 C CA . ARG A 1 186 ? -1.020 -43.651 14.193 1.00 60.72 186 ARG A CA 1
ATOM 1396 C C . ARG A 1 186 ? 0.372 -43.415 13.607 1.00 60.72 186 ARG A C 1
ATOM 1398 O O . ARG A 1 186 ? 1.328 -43.434 14.372 1.00 60.72 186 ARG A O 1
ATOM 1405 N N . GLU A 1 187 ? 0.489 -43.207 12.298 1.00 64.88 187 GLU A N 1
ATOM 1406 C CA . GLU A 1 187 ? 1.790 -43.125 11.602 1.00 64.88 187 GLU A CA 1
ATOM 1407 C C . GLU A 1 187 ? 1.984 -41.817 10.820 1.00 64.88 187 GLU A C 1
ATOM 1409 O O . GLU A 1 187 ? 3.026 -41.606 10.204 1.00 64.88 187 GLU A O 1
ATOM 1414 N N . SER A 1 188 ? 1.000 -40.918 10.854 1.00 52.41 188 SER A N 1
ATOM 1415 C CA . SER A 1 188 ? 1.020 -39.698 10.048 1.00 52.41 188 SER A CA 1
ATOM 1416 C C . SER A 1 188 ? 1.729 -38.555 10.781 1.00 52.41 188 SER A C 1
ATOM 1418 O O . SER A 1 188 ? 1.288 -38.184 11.871 1.00 52.41 188 SER A O 1
ATOM 1420 N N . PRO A 1 189 ? 2.786 -37.949 10.209 1.00 65.81 189 PRO A N 1
ATOM 1421 C CA . PRO A 1 189 ? 3.396 -36.755 10.783 1.00 65.81 189 PRO A CA 1
ATOM 1422 C C . PRO A 1 189 ? 2.427 -35.560 10.722 1.00 65.81 189 PRO A C 1
ATOM 1424 O O . PRO A 1 189 ? 1.583 -35.465 9.821 1.00 65.81 189 PRO A O 1
ATOM 1427 N N . SER A 1 190 ? 2.549 -34.639 11.683 1.00 69.56 190 SER A N 1
ATOM 1428 C CA . SER A 1 190 ? 1.840 -33.353 11.673 1.00 69.56 190 SER A CA 1
ATOM 1429 C C . SER A 1 190 ? 2.109 -32.588 10.372 1.00 69.56 190 SER A C 1
ATOM 1431 O O . SER A 1 190 ? 3.187 -32.694 9.788 1.00 69.56 190 SER A O 1
ATOM 1433 N N . ILE A 1 191 ? 1.138 -31.797 9.902 1.00 68.19 191 ILE A N 1
ATOM 1434 C CA . ILE A 1 191 ? 1.270 -31.045 8.639 1.00 68.19 191 ILE A CA 1
ATOM 1435 C C . ILE A 1 191 ? 2.339 -29.934 8.703 1.00 68.19 191 ILE A C 1
ATOM 1437 O O . ILE A 1 191 ? 2.880 -29.539 7.669 1.00 68.19 191 ILE A O 1
ATOM 1441 N N . LEU A 1 192 ? 2.679 -29.472 9.909 1.00 69.81 192 LEU A N 1
ATOM 1442 C CA . LEU A 1 192 ? 3.803 -28.584 10.186 1.00 69.81 192 LEU A CA 1
ATOM 1443 C C . LEU A 1 192 ? 4.626 -29.158 11.353 1.00 69.81 192 LEU A C 1
ATOM 1445 O O . LEU A 1 192 ? 4.122 -29.269 12.469 1.00 69.81 192 LEU A O 1
ATOM 1449 N N . THR A 1 193 ? 5.884 -29.529 11.103 1.00 77.00 193 THR A N 1
ATOM 1450 C CA . THR A 1 193 ? 6.805 -30.057 12.127 1.00 77.00 193 THR A CA 1
ATOM 1451 C C . THR A 1 193 ? 7.746 -28.953 12.615 1.00 77.00 193 THR A C 1
ATOM 1453 O O . THR A 1 193 ? 8.098 -28.051 11.854 1.00 77.00 193 THR A O 1
ATOM 1456 N N . TRP A 1 194 ? 8.202 -29.015 13.871 1.00 76.69 194 TRP A N 1
ATOM 1457 C CA . TRP A 1 194 ? 9.153 -28.031 14.418 1.00 76.69 194 TRP A CA 1
ATOM 1458 C C . TRP A 1 194 ? 10.460 -27.950 13.611 1.00 76.69 194 TRP A C 1
ATOM 1460 O O . TRP A 1 194 ? 11.009 -26.862 13.409 1.00 76.69 194 TRP A O 1
ATOM 1470 N N . ASP A 1 195 ? 10.905 -29.086 13.076 1.00 78.06 195 ASP A N 1
ATOM 1471 C CA . ASP A 1 195 ? 12.085 -29.163 12.217 1.00 78.06 195 ASP A CA 1
ATOM 1472 C C . ASP A 1 195 ? 11.870 -28.431 10.881 1.00 78.06 195 ASP A C 1
ATOM 1474 O O . ASP A 1 195 ? 12.738 -27.678 10.436 1.00 78.06 195 ASP A O 1
ATOM 1478 N N . ASP A 1 196 ? 10.678 -28.554 10.283 1.00 77.56 196 ASP A N 1
ATOM 1479 C CA . ASP A 1 196 ? 10.313 -27.859 9.041 1.00 77.56 196 ASP A CA 1
ATOM 1480 C C . ASP A 1 196 ? 10.250 -26.340 9.232 1.00 77.56 196 ASP A C 1
ATOM 1482 O O . ASP A 1 196 ? 10.693 -25.580 8.364 1.00 77.56 196 ASP A O 1
ATOM 1486 N N . VAL A 1 197 ? 9.717 -25.887 10.372 1.00 78.62 197 VAL A N 1
ATOM 1487 C CA . VAL A 1 197 ? 9.661 -24.462 10.718 1.00 78.62 197 VAL A CA 1
ATOM 1488 C C . VAL A 1 197 ? 11.070 -23.927 10.912 1.00 78.62 197 VAL A C 1
ATOM 1490 O O . VAL A 1 197 ? 11.445 -22.958 10.258 1.00 78.62 197 VAL A O 1
ATOM 1493 N N . THR A 1 198 ? 11.884 -24.582 11.735 1.00 79.69 198 THR A N 1
ATOM 1494 C CA . THR A 1 198 ? 13.228 -24.092 12.064 1.00 79.69 198 THR A CA 1
ATOM 1495 C C . THR A 1 198 ? 14.137 -24.027 10.839 1.00 79.69 198 THR A C 1
ATOM 1497 O O . THR A 1 198 ? 14.914 -23.078 10.710 1.00 79.69 198 THR A O 1
ATOM 1500 N N . PHE A 1 199 ? 14.000 -24.982 9.914 1.00 80.69 199 PHE A N 1
ATOM 1501 C CA . PHE A 1 199 ? 14.794 -25.030 8.688 1.00 80.69 199 PHE A CA 1
ATOM 1502 C C . PHE A 1 199 ? 14.335 -24.024 7.621 1.00 80.69 199 PHE A C 1
ATOM 1504 O O . PHE A 1 199 ? 15.163 -23.464 6.900 1.00 80.69 199 PHE A O 1
ATOM 1511 N N . ARG A 1 200 ? 13.025 -23.775 7.491 1.00 81.25 200 ARG A N 1
ATOM 1512 C CA . ARG A 1 200 ? 12.484 -22.880 6.449 1.00 81.25 200 ARG A CA 1
ATOM 1513 C C . ARG A 1 200 ? 12.375 -21.422 6.887 1.00 81.25 200 ARG A C 1
ATOM 1515 O O . ARG A 1 200 ? 12.330 -20.538 6.025 1.00 81.25 200 ARG A O 1
ATOM 1522 N N . MET A 1 201 ? 12.305 -21.143 8.189 1.00 80.88 201 MET A N 1
ATOM 1523 C CA . MET A 1 201 ? 12.128 -19.777 8.677 1.00 80.88 201 MET A CA 1
ATOM 1524 C C . MET A 1 201 ? 13.415 -18.967 8.507 1.00 80.88 201 MET A C 1
ATOM 1526 O O . MET A 1 201 ? 14.502 -19.353 8.932 1.00 80.88 201 MET A O 1
ATOM 1530 N N . ARG A 1 202 ? 13.293 -17.783 7.905 1.00 85.94 202 ARG A N 1
ATOM 1531 C CA . ARG A 1 202 ? 14.397 -16.823 7.806 1.00 85.94 202 ARG A CA 1
ATOM 1532 C C . ARG A 1 202 ? 14.511 -16.051 9.118 1.00 85.94 202 ARG A C 1
ATOM 1534 O O . ARG A 1 202 ? 14.039 -14.920 9.212 1.00 85.94 202 ARG A O 1
ATOM 1541 N N . TRP A 1 203 ? 15.150 -16.658 10.115 1.00 86.00 203 TRP A N 1
ATOM 1542 C CA . TRP A 1 203 ? 15.331 -16.101 11.465 1.00 86.00 203 TRP A CA 1
ATOM 1543 C C . TRP A 1 203 ? 15.891 -14.674 11.486 1.00 86.00 203 TRP A C 1
ATOM 1545 O O . TRP A 1 203 ? 15.488 -13.871 12.320 1.00 86.00 203 TRP A O 1
ATOM 1555 N N . GLY A 1 204 ? 16.743 -14.320 10.518 1.00 84.25 204 GLY A N 1
ATOM 1556 C CA . GLY A 1 204 ? 17.252 -12.954 10.378 1.00 84.25 204 GLY A CA 1
ATOM 1557 C C . GLY A 1 204 ? 16.157 -11.905 10.159 1.00 84.25 204 GLY A C 1
ATOM 1558 O O . GLY A 1 204 ? 16.239 -10.824 10.726 1.00 84.25 204 GLY A O 1
ATOM 1559 N N . VAL A 1 205 ? 15.100 -12.220 9.401 1.00 84.81 205 VAL A N 1
ATOM 1560 C CA . VAL A 1 205 ? 13.972 -11.294 9.177 1.00 84.81 205 VAL A CA 1
ATOM 1561 C C . VAL A 1 205 ? 13.142 -11.145 10.449 1.00 84.81 205 VAL A C 1
ATOM 1563 O O . VAL A 1 205 ? 12.738 -10.039 10.788 1.00 84.81 205 VAL A O 1
ATOM 1566 N N . VAL A 1 206 ? 12.933 -12.243 11.179 1.00 79.50 206 VAL A N 1
ATOM 1567 C CA . VAL A 1 206 ? 12.201 -12.233 12.454 1.00 79.50 206 VAL A CA 1
ATOM 1568 C C . VAL A 1 206 ? 12.930 -11.365 13.478 1.00 79.50 206 VAL A C 1
ATOM 1570 O O . VAL A 1 206 ? 12.323 -10.462 14.049 1.00 79.50 206 VAL A O 1
ATOM 1573 N N . LEU A 1 207 ? 14.240 -11.578 13.640 1.00 88.94 207 LEU A N 1
ATOM 1574 C CA . LEU A 1 207 ? 15.080 -10.790 14.543 1.00 88.94 207 LEU A CA 1
ATOM 1575 C C . LEU A 1 207 ? 15.145 -9.314 14.137 1.00 88.94 207 LEU A C 1
ATOM 1577 O O . LEU A 1 207 ? 15.109 -8.441 15.001 1.00 88.94 207 LEU A O 1
ATOM 1581 N N . LEU A 1 208 ? 15.204 -9.024 12.833 1.00 88.56 208 LEU A N 1
ATOM 1582 C CA . LEU A 1 208 ? 15.234 -7.655 12.319 1.00 88.56 208 LEU A CA 1
ATOM 1583 C C . LEU A 1 208 ? 13.920 -6.914 12.604 1.00 88.56 208 LEU A C 1
ATOM 1585 O O . LEU A 1 208 ? 13.950 -5.768 13.046 1.00 88.56 208 LEU A O 1
ATOM 1589 N N . ILE A 1 209 ? 12.776 -7.573 12.396 1.00 86.31 209 ILE A N 1
ATOM 1590 C CA . ILE A 1 209 ? 11.459 -6.996 12.692 1.00 86.31 209 ILE A CA 1
ATOM 1591 C C . ILE A 1 209 ? 11.315 -6.759 14.201 1.00 86.31 209 ILE A C 1
ATOM 1593 O O . ILE A 1 209 ? 10.918 -5.665 14.599 1.00 86.31 209 ILE A O 1
ATOM 1597 N N . SER A 1 210 ? 11.687 -7.726 15.050 1.00 88.12 210 SER A N 1
ATOM 1598 C CA . SER A 1 210 ? 11.611 -7.549 16.508 1.00 88.12 210 SER A CA 1
ATOM 1599 C C . SER A 1 210 ? 12.555 -6.462 17.023 1.00 88.12 210 SER A C 1
ATOM 1601 O O . SER A 1 210 ? 12.175 -5.692 17.902 1.00 88.12 210 SER A O 1
ATOM 1603 N N . ALA A 1 211 ? 13.763 -6.357 16.459 1.00 91.38 211 ALA A N 1
ATOM 1604 C CA . ALA A 1 211 ? 14.705 -5.296 16.804 1.00 91.38 211 ALA A CA 1
ATOM 1605 C C . ALA A 1 211 ? 14.175 -3.913 16.397 1.00 91.38 211 ALA A C 1
ATOM 1607 O O . ALA A 1 211 ? 14.341 -2.957 17.148 1.00 91.38 211 ALA A O 1
ATOM 1608 N N . GLY A 1 212 ? 13.497 -3.811 15.248 1.00 84.12 212 GLY A N 1
ATOM 1609 C CA . GLY A 1 212 ? 12.852 -2.575 14.804 1.00 84.12 212 GLY A CA 1
ATOM 1610 C C . GLY A 1 212 ? 11.747 -2.107 15.754 1.00 84.12 212 GLY A C 1
ATOM 1611 O O . GLY A 1 212 ? 11.705 -0.929 16.096 1.00 84.12 212 GLY A O 1
ATOM 1612 N N . VAL A 1 213 ? 10.900 -3.025 16.234 1.00 84.50 213 VAL A N 1
ATOM 1613 C CA . VAL A 1 213 ? 9.848 -2.704 17.219 1.00 84.50 213 VAL A CA 1
ATOM 1614 C C . VAL A 1 213 ? 10.459 -2.276 18.555 1.00 84.50 213 VAL A C 1
ATOM 1616 O O . VAL A 1 213 ? 10.092 -1.234 19.084 1.00 84.50 213 VAL A O 1
ATOM 1619 N N . ALA A 1 214 ? 11.458 -3.007 19.058 1.00 88.81 214 ALA A N 1
ATOM 1620 C CA . ALA A 1 214 ? 12.144 -2.637 20.297 1.00 88.81 214 ALA A CA 1
ATOM 1621 C C . ALA A 1 214 ? 12.844 -1.267 20.201 1.00 88.81 214 ALA A C 1
ATOM 1623 O O . ALA A 1 214 ? 12.885 -0.512 21.171 1.00 88.81 214 ALA A O 1
ATOM 1624 N N . MET A 1 215 ? 13.393 -0.934 19.029 1.00 89.19 215 MET A N 1
ATOM 1625 C CA . MET A 1 215 ? 14.024 0.362 18.782 1.00 89.19 215 MET A CA 1
ATOM 1626 C C . MET A 1 215 ? 13.000 1.500 18.698 1.00 89.19 215 MET A C 1
ATOM 1628 O O . MET A 1 215 ? 13.293 2.602 19.160 1.00 89.19 215 MET A O 1
ATOM 1632 N N . ALA A 1 216 ? 11.808 1.236 18.156 1.00 83.62 216 ALA A N 1
ATOM 1633 C CA . ALA A 1 216 ? 10.708 2.196 18.145 1.00 83.62 216 ALA A CA 1
ATOM 1634 C C . ALA A 1 216 ? 10.248 2.525 19.575 1.00 83.62 216 ALA A C 1
ATOM 1636 O O . ALA A 1 216 ? 10.259 3.697 19.950 1.00 83.62 216 ALA A O 1
ATOM 1637 N N . ASP A 1 217 ? 9.989 1.508 20.401 1.00 84.31 217 ASP A N 1
ATOM 1638 C CA . ASP A 1 217 ? 9.603 1.701 21.808 1.00 84.31 217 ASP A CA 1
ATOM 1639 C C . ASP A 1 217 ? 10.696 2.441 22.592 1.00 84.31 217 ASP A C 1
ATOM 1641 O O . ASP A 1 217 ? 10.419 3.358 23.365 1.00 84.31 217 ASP A O 1
ATOM 1645 N N . ALA A 1 218 ? 11.969 2.099 22.357 1.00 85.12 218 ALA A N 1
ATOM 1646 C CA . ALA A 1 218 ? 13.078 2.823 22.963 1.00 85.12 218 ALA A CA 1
ATOM 1647 C C . ALA A 1 218 ? 13.055 4.308 22.562 1.00 85.12 218 ALA A C 1
ATOM 1649 O O . ALA A 1 218 ? 13.215 5.171 23.424 1.00 85.12 218 ALA A O 1
ATOM 1650 N N . SER A 1 219 ? 12.829 4.627 21.284 1.00 83.88 219 SER A N 1
ATOM 1651 C CA . SER A 1 219 ? 12.822 6.018 20.811 1.00 83.88 219 SER A CA 1
ATOM 1652 C C . SER A 1 219 ? 11.745 6.887 21.478 1.00 83.88 219 SER A C 1
ATOM 1654 O O . SER A 1 219 ? 12.024 8.052 21.770 1.00 83.88 219 SER A O 1
ATOM 1656 N N . GLU A 1 220 ? 10.586 6.308 21.812 1.00 79.69 220 GLU A N 1
ATOM 1657 C CA . GLU A 1 220 ? 9.519 6.981 22.566 1.00 79.69 220 GLU A CA 1
ATOM 1658 C C . GLU A 1 220 ? 9.908 7.206 24.036 1.00 79.69 220 GLU A C 1
ATOM 1660 O O . GLU A 1 220 ? 9.703 8.294 24.581 1.00 79.69 220 GLU A O 1
ATOM 1665 N N . VAL A 1 221 ? 10.534 6.212 24.685 1.00 84.31 221 VAL A N 1
ATOM 1666 C CA . VAL A 1 221 ? 11.007 6.331 26.081 1.00 84.31 221 VAL A CA 1
ATOM 1667 C C . VAL A 1 221 ? 12.043 7.446 26.221 1.00 84.31 221 VAL A C 1
ATOM 1669 O O . VAL A 1 221 ? 11.996 8.228 27.172 1.00 84.31 221 VAL A O 1
ATOM 1672 N N . TRP A 1 222 ? 12.959 7.553 25.257 1.00 83.38 222 TRP A N 1
ATOM 1673 C CA . TRP A 1 222 ? 13.979 8.603 25.227 1.00 83.38 222 TRP A CA 1
ATOM 1674 C C . TRP A 1 222 ? 13.440 9.962 24.740 1.00 83.38 222 TRP A C 1
ATOM 1676 O O . TRP A 1 222 ? 14.207 10.924 24.696 1.00 83.38 222 TRP A O 1
ATOM 1686 N N . ARG A 1 223 ? 12.146 10.059 24.384 1.00 78.00 223 ARG A N 1
ATOM 1687 C CA . ARG A 1 223 ? 11.492 11.246 23.793 1.00 78.00 223 ARG A CA 1
ATOM 1688 C C . ARG A 1 223 ? 12.266 11.856 22.618 1.00 78.00 223 ARG A C 1
ATOM 1690 O O . ARG A 1 223 ? 12.253 13.071 22.399 1.00 78.00 223 ARG A O 1
ATOM 1697 N N . LEU A 1 224 ? 12.975 11.007 21.875 1.00 69.44 224 LEU A N 1
ATOM 1698 C CA . LEU A 1 224 ? 13.774 11.408 20.716 1.00 69.44 224 LEU A CA 1
ATOM 1699 C C . LEU A 1 224 ? 12.880 11.924 19.585 1.00 69.44 224 LEU A C 1
ATOM 1701 O O . LEU A 1 224 ? 13.260 12.846 18.865 1.00 69.44 224 LEU A O 1
ATOM 1705 N N . ASP A 1 225 ? 11.677 11.369 19.483 1.00 69.25 225 ASP A N 1
ATOM 1706 C CA . ASP A 1 225 ? 10.598 11.823 18.613 1.00 69.25 225 ASP A CA 1
ATOM 1707 C C . ASP A 1 225 ? 10.202 13.284 18.887 1.00 69.25 225 ASP A C 1
ATOM 1709 O O . ASP A 1 225 ? 10.033 14.052 17.947 1.00 69.25 225 ASP A O 1
ATOM 1713 N N . ILE A 1 226 ? 10.138 13.716 20.149 1.00 72.88 226 ILE A N 1
ATOM 1714 C CA . ILE A 1 226 ? 9.812 15.107 20.514 1.00 72.88 226 ILE A CA 1
ATOM 1715 C C . ILE A 1 226 ? 11.023 16.032 20.327 1.00 72.88 226 ILE A C 1
ATOM 1717 O O . ILE A 1 226 ? 10.876 17.167 19.868 1.00 72.88 226 ILE A O 1
ATOM 1721 N N . ALA A 1 227 ? 12.227 15.550 20.645 1.00 72.25 227 ALA A N 1
ATOM 1722 C CA . ALA A 1 227 ? 13.460 16.327 20.519 1.00 72.25 227 ALA A CA 1
ATOM 1723 C C . ALA A 1 227 ? 13.786 16.709 19.062 1.00 72.25 227 ALA A C 1
ATOM 1725 O O . ALA A 1 227 ? 14.341 17.778 18.822 1.00 72.25 227 ALA A O 1
ATOM 1726 N N . LEU A 1 228 ? 13.411 15.872 18.088 1.00 69.88 228 LEU A N 1
ATOM 1727 C CA . LEU A 1 228 ? 13.622 16.124 16.656 1.00 69.88 228 LEU A CA 1
ATOM 1728 C C . LEU A 1 228 ? 12.712 17.217 16.067 1.00 69.88 228 LEU A C 1
ATOM 1730 O O . LEU A 1 228 ? 13.055 17.789 15.034 1.00 69.88 228 LEU A O 1
ATOM 1734 N N . PHE A 1 229 ? 11.572 17.513 16.701 1.00 68.94 229 PHE A N 1
ATOM 1735 C CA . PHE A 1 229 ? 10.583 18.481 16.201 1.00 68.94 229 PHE A CA 1
ATOM 1736 C C . PHE A 1 229 ? 10.554 19.807 16.969 1.00 68.94 229 PHE A C 1
ATOM 1738 O O . PHE A 1 229 ? 9.825 20.715 16.569 1.00 68.94 229 PHE A O 1
ATOM 1745 N N . CYS A 1 230 ? 11.338 19.952 18.040 1.00 59.25 230 CYS A N 1
ATOM 1746 C CA . CYS A 1 230 ? 11.462 21.220 18.750 1.00 59.25 230 CYS A CA 1
ATOM 1747 C C . CYS A 1 230 ? 12.529 22.094 18.060 1.00 59.25 230 CYS A C 1
ATOM 1749 O O . CYS A 1 230 ? 13.707 21.728 18.093 1.00 59.25 230 CYS A O 1
ATOM 1751 N N . PRO A 1 231 ? 12.169 23.218 17.410 1.00 57.50 231 PRO A N 1
ATOM 1752 C CA . PRO A 1 231 ? 13.169 24.160 16.930 1.00 57.50 231 PRO A CA 1
ATOM 1753 C C . PRO A 1 231 ? 13.841 24.811 18.148 1.00 57.50 231 PRO A C 1
ATOM 1755 O O . PRO A 1 231 ? 13.152 25.312 19.037 1.00 57.50 231 PRO A O 1
ATOM 1758 N N . LEU A 1 232 ? 15.175 24.741 18.194 1.00 53.84 232 LEU A N 1
ATOM 1759 C CA . LEU A 1 232 ? 16.017 25.474 19.147 1.00 53.84 232 LEU A CA 1
ATOM 1760 C C . LEU A 1 232 ? 15.803 26.988 19.041 1.00 53.84 232 LEU A C 1
ATOM 1762 O O . LEU A 1 232 ? 15.674 27.481 17.896 1.00 53.84 232 LEU A O 1
#